Protein AF-A0A7J5XUT8-F1 (afdb_monomer)

Structure (mmCIF, N/CA/C/O backbone):
data_AF-A0A7J5XUT8-F1
#
_entry.id   AF-A0A7J5XUT8-F1
#
loop_
_atom_site.group_PDB
_atom_site.id
_atom_site.type_symbol
_atom_site.label_atom_id
_atom_site.label_alt_id
_atom_site.label_comp_id
_atom_site.label_asym_id
_atom_site.label_entity_id
_atom_site.label_seq_id
_atom_site.pdbx_PDB_ins_code
_atom_site.Cartn_x
_atom_site.Cartn_y
_atom_site.Cartn_z
_atom_site.occupancy
_atom_site.B_iso_or_equiv
_atom_site.auth_seq_id
_atom_site.auth_comp_id
_atom_site.auth_asym_id
_atom_site.auth_atom_id
_atom_site.pdbx_PDB_model_num
ATOM 1 N N . MET A 1 1 ? 53.264 94.927 -49.821 1.00 44.75 1 MET A N 1
ATOM 2 C CA . MET A 1 1 ? 52.482 94.458 -48.659 1.00 44.75 1 MET A CA 1
ATOM 3 C C . MET A 1 1 ? 51.054 94.201 -49.126 1.00 44.75 1 MET A C 1
ATOM 5 O O . MET A 1 1 ? 50.293 95.143 -49.252 1.00 44.75 1 MET A O 1
ATOM 9 N N . SER A 1 2 ? 50.723 92.964 -49.502 1.00 42.75 2 SER A N 1
ATOM 10 C CA . SER A 1 2 ? 49.332 92.506 -49.615 1.00 42.75 2 SER A CA 1
ATOM 11 C C . SER A 1 2 ? 49.326 90.981 -49.640 1.00 42.75 2 SER A C 1
ATOM 13 O O . SER A 1 2 ? 49.896 90.355 -50.531 1.00 42.75 2 SER A O 1
ATOM 15 N N . MET A 1 3 ? 48.769 90.402 -48.581 1.00 43.47 3 MET A N 1
ATOM 16 C CA . MET A 1 3 ? 48.660 88.969 -48.337 1.00 43.47 3 MET A CA 1
ATOM 17 C C . MET A 1 3 ? 47.485 88.406 -49.139 1.00 43.47 3 MET A C 1
ATOM 19 O O . MET A 1 3 ? 46.367 88.891 -48.993 1.00 43.47 3 MET A O 1
ATOM 23 N N . HIS A 1 4 ? 47.702 87.363 -49.938 1.00 44.41 4 HIS A N 1
ATOM 24 C CA . HIS A 1 4 ? 46.616 86.544 -50.485 1.00 44.41 4 HIS A CA 1
ATOM 25 C C . HIS A 1 4 ? 46.653 85.159 -49.831 1.00 44.41 4 HIS A C 1
ATOM 27 O O . HIS A 1 4 ? 47.601 84.392 -49.988 1.00 44.41 4 HIS A O 1
ATOM 33 N N . LYS A 1 5 ? 45.621 84.884 -49.024 1.00 50.03 5 LYS A N 1
ATOM 34 C CA . LYS A 1 5 ? 45.396 83.627 -48.300 1.00 50.03 5 LYS A CA 1
ATOM 35 C C . LYS A 1 5 ? 45.175 82.468 -49.282 1.00 50.03 5 LYS A C 1
ATOM 37 O O . LYS A 1 5 ? 44.317 82.545 -50.154 1.00 50.03 5 LYS A O 1
ATOM 42 N N . GLN A 1 6 ? 45.897 81.368 -49.075 1.00 44.34 6 GLN A N 1
ATOM 43 C CA . GLN A 1 6 ? 45.650 80.068 -49.707 1.00 44.34 6 GLN A CA 1
ATOM 44 C C . GLN A 1 6 ? 44.389 79.410 -49.110 1.00 44.34 6 GLN A C 1
ATOM 46 O O . GLN A 1 6 ? 44.319 79.155 -47.907 1.00 44.34 6 GLN A O 1
ATOM 51 N N . GLN A 1 7 ? 43.401 79.116 -49.957 1.00 45.12 7 GLN A N 1
ATOM 52 C CA . GLN A 1 7 ? 42.167 78.391 -49.629 1.00 45.12 7 GLN A CA 1
ATOM 53 C C . GLN A 1 7 ? 42.458 76.876 -49.527 1.00 45.12 7 GLN A C 1
ATOM 55 O O . GLN A 1 7 ? 42.683 76.215 -50.541 1.00 45.12 7 GLN A O 1
ATOM 60 N N . LYS A 1 8 ? 42.437 76.286 -48.322 1.00 50.53 8 LYS A N 1
ATOM 61 C CA . LYS A 1 8 ? 42.512 74.818 -48.150 1.00 50.53 8 LYS A CA 1
ATOM 62 C C . LYS A 1 8 ? 41.161 74.175 -48.494 1.00 50.53 8 LYS A C 1
ATOM 64 O O . LYS A 1 8 ? 40.163 74.461 -47.839 1.00 50.53 8 LYS A O 1
ATOM 69 N N . ARG A 1 9 ? 41.125 73.271 -49.483 1.00 40.06 9 ARG A N 1
ATOM 70 C CA . ARG A 1 9 ? 39.965 72.388 -49.731 1.00 40.06 9 ARG A CA 1
ATOM 71 C C . ARG A 1 9 ? 39.847 71.329 -48.616 1.00 40.06 9 ARG A C 1
ATOM 73 O O . ARG A 1 9 ? 40.882 70.806 -48.196 1.00 40.06 9 ARG A O 1
ATOM 80 N N . PRO A 1 10 ? 38.636 70.951 -48.169 1.00 41.84 10 PRO A N 1
ATOM 81 C CA . PRO A 1 10 ? 38.456 69.840 -47.237 1.00 41.84 10 PRO A CA 1
ATOM 82 C C . PRO A 1 10 ? 38.684 68.491 -47.943 1.00 41.84 10 PRO A C 1
ATOM 84 O O . PRO A 1 10 ? 38.160 68.250 -49.030 1.00 41.84 10 PRO A O 1
ATOM 87 N N . LYS A 1 11 ? 39.470 67.597 -47.326 1.00 50.12 11 LYS A N 1
ATOM 88 C CA . LYS A 1 11 ? 39.589 66.195 -47.759 1.00 50.12 11 LYS A CA 1
ATOM 89 C C . LYS A 1 11 ? 38.284 65.470 -47.422 1.00 50.12 11 LYS A C 1
ATOM 91 O O . LYS A 1 11 ? 37.940 65.339 -46.252 1.00 50.12 11 LYS A O 1
ATOM 96 N N . VAL A 1 12 ? 37.576 64.991 -48.442 1.00 54.28 12 VAL A N 1
ATOM 97 C CA . VAL A 1 12 ? 36.434 64.082 -48.279 1.00 54.28 12 VAL A CA 1
ATOM 98 C C . VAL A 1 12 ? 36.959 62.764 -47.705 1.00 54.28 12 VAL A C 1
ATOM 100 O O . VAL A 1 12 ? 37.815 62.121 -48.312 1.00 54.28 12 VAL A O 1
ATOM 103 N N . ALA A 1 13 ? 36.479 62.373 -46.524 1.00 50.88 13 ALA A N 1
ATOM 104 C CA . ALA A 1 13 ? 36.783 61.078 -45.929 1.00 50.88 13 ALA A CA 1
ATOM 105 C C . ALA A 1 13 ? 36.160 59.970 -46.794 1.00 50.88 13 ALA A C 1
ATOM 107 O O . ALA A 1 13 ? 34.942 59.779 -46.792 1.00 50.88 13 ALA A O 1
ATOM 108 N N . GLN A 1 14 ? 36.985 59.253 -47.560 1.00 45.53 14 GLN A N 1
ATOM 109 C CA . GLN A 1 14 ? 36.546 58.046 -48.255 1.00 45.53 14 GLN A CA 1
ATOM 110 C C . GLN A 1 14 ? 36.157 56.994 -47.211 1.00 45.53 14 GLN A C 1
ATOM 112 O O . GLN A 1 14 ? 37.001 56.455 -46.497 1.00 45.53 14 GLN A O 1
ATOM 117 N N . ARG A 1 15 ? 34.854 56.715 -47.106 1.00 52.47 15 ARG A N 1
ATOM 118 C CA . ARG A 1 15 ? 34.313 55.625 -46.289 1.00 52.47 15 ARG A CA 1
ATOM 119 C C . ARG A 1 15 ? 34.684 54.311 -46.983 1.00 52.47 15 ARG A C 1
ATOM 121 O O . ARG A 1 15 ? 34.032 53.908 -47.943 1.00 52.47 15 ARG A O 1
ATOM 128 N N . ASN A 1 16 ? 35.777 53.691 -46.542 1.00 43.78 16 ASN A N 1
ATOM 129 C CA . ASN A 1 16 ? 36.296 52.446 -47.102 1.00 43.78 16 ASN A CA 1
ATOM 130 C C . ASN A 1 16 ? 35.294 51.303 -46.844 1.00 43.78 16 ASN A C 1
ATOM 132 O O . ASN A 1 16 ? 35.267 50.707 -45.769 1.00 43.78 16 ASN A O 1
ATOM 136 N N . THR A 1 17 ? 34.409 51.052 -47.807 1.00 57.09 17 THR A N 1
ATOM 137 C CA . THR A 1 17 ? 33.362 50.022 -47.748 1.00 57.09 17 THR A CA 1
ATOM 138 C C . THR A 1 17 ? 33.708 48.919 -48.738 1.00 57.09 17 THR A C 1
ATOM 140 O O . THR A 1 17 ? 33.113 48.783 -49.800 1.00 57.09 17 THR A O 1
ATOM 143 N N . SER A 1 18 ? 34.734 48.138 -48.395 1.00 55.91 18 SER A N 1
ATOM 144 C CA . SER A 1 18 ? 35.072 46.924 -49.138 1.00 55.91 18 SER A CA 1
ATOM 145 C C . SER A 1 18 ? 33.930 45.900 -48.997 1.00 55.91 18 SER A C 1
ATOM 147 O O . SER A 1 18 ? 33.504 45.645 -47.865 1.00 55.91 18 SER A O 1
ATOM 149 N N . PRO A 1 19 ? 33.431 45.287 -50.090 1.00 58.22 19 PRO A N 1
ATOM 150 C CA . PRO A 1 19 ? 32.342 44.300 -50.047 1.00 58.22 19 PRO A CA 1
ATOM 151 C C . PRO A 1 19 ? 32.681 43.080 -49.178 1.00 58.22 19 PRO A C 1
ATOM 153 O O . PRO A 1 19 ? 31.794 42.466 -48.584 1.00 58.22 19 PRO A O 1
ATOM 156 N N . TYR A 1 20 ? 33.973 42.793 -49.004 1.00 50.81 20 TYR A N 1
ATOM 157 C CA . TYR A 1 20 ? 34.462 41.762 -48.095 1.00 50.81 20 TYR A CA 1
ATOM 158 C C . TYR A 1 20 ? 34.092 42.034 -46.633 1.00 50.81 20 TYR A C 1
ATOM 160 O O . TYR A 1 20 ? 33.807 41.090 -45.907 1.00 50.81 20 TYR A O 1
ATOM 168 N N . ASN A 1 21 ? 33.995 43.296 -46.202 1.00 56.16 21 ASN A N 1
ATOM 169 C CA . ASN A 1 21 ? 33.633 43.625 -44.819 1.00 56.16 21 ASN A CA 1
ATOM 170 C C . ASN A 1 21 ? 32.172 43.273 -44.504 1.00 56.16 21 ASN A C 1
ATOM 172 O O . ASN A 1 21 ? 31.864 42.891 -43.377 1.00 56.16 21 ASN A O 1
ATOM 176 N N . TYR A 1 22 ? 31.271 43.373 -45.488 1.00 60.50 22 TYR A N 1
ATOM 177 C CA . TYR A 1 22 ? 29.870 42.979 -45.321 1.00 60.50 22 TYR A CA 1
ATOM 178 C C . TYR A 1 22 ? 29.708 41.462 -45.306 1.00 60.50 22 TYR A C 1
ATOM 180 O O . TYR A 1 22 ? 29.005 40.943 -44.446 1.00 60.50 22 TYR A O 1
ATOM 188 N N . LEU A 1 23 ? 30.400 40.752 -46.200 1.00 60.69 23 LEU A N 1
ATOM 189 C CA . LEU A 1 23 ? 30.384 39.289 -46.225 1.00 60.69 23 LEU A CA 1
ATOM 190 C C . LEU A 1 23 ? 31.013 38.691 -44.962 1.00 60.69 23 LEU A C 1
ATOM 192 O O . LEU A 1 23 ? 30.431 37.784 -44.378 1.00 60.69 23 LEU A O 1
ATOM 196 N N . PHE A 1 24 ? 32.129 39.245 -44.477 1.00 62.66 24 PHE A N 1
ATOM 197 C CA . PHE A 1 24 ? 32.711 38.848 -43.191 1.00 62.66 24 PHE A CA 1
ATOM 198 C C . PHE A 1 24 ? 31.752 39.102 -42.027 1.00 62.66 24 PHE A C 1
ATOM 200 O O . PHE A 1 24 ? 31.632 38.259 -41.142 1.00 62.66 24 PHE A O 1
ATOM 207 N N . LYS A 1 25 ? 31.040 40.236 -42.026 1.00 65.31 25 LYS A N 1
ATOM 208 C CA . LYS A 1 25 ? 30.082 40.560 -40.963 1.00 65.31 25 LYS A CA 1
ATOM 209 C C . LYS A 1 25 ? 28.856 39.645 -40.990 1.00 65.31 25 LYS A C 1
ATOM 211 O O . LYS A 1 25 ? 28.467 39.172 -39.933 1.00 65.31 25 LYS A O 1
ATOM 216 N N . LEU A 1 26 ? 28.309 39.347 -42.172 1.00 65.00 26 LEU A N 1
ATOM 217 C CA . LEU A 1 26 ? 27.183 38.421 -42.354 1.00 65.00 26 LEU A CA 1
ATOM 218 C C . LEU A 1 26 ? 27.558 36.971 -42.027 1.00 65.00 26 LEU A C 1
ATOM 220 O O . LEU A 1 26 ? 26.782 36.265 -41.384 1.00 65.00 26 LEU A O 1
ATOM 224 N N . ALA A 1 27 ? 28.748 36.525 -42.439 1.00 61.22 27 ALA A N 1
ATOM 225 C CA . ALA A 1 27 ? 29.265 35.209 -42.080 1.00 61.22 27 ALA A CA 1
ATOM 226 C C . ALA A 1 27 ? 29.488 35.110 -40.565 1.00 61.22 27 ALA A C 1
ATOM 228 O O . ALA A 1 27 ? 29.052 34.141 -39.954 1.00 61.22 27 ALA A O 1
ATOM 229 N N . SER A 1 28 ? 30.072 36.143 -39.946 1.00 61.66 28 SER A N 1
ATOM 230 C CA . SER A 1 28 ? 30.285 36.203 -38.497 1.00 61.66 28 SER A CA 1
ATOM 231 C C . SER A 1 28 ? 28.967 36.168 -37.718 1.00 61.66 28 SER A C 1
ATOM 233 O O . SER A 1 28 ? 28.837 35.346 -36.813 1.00 61.66 28 SER A O 1
ATOM 235 N N . THR A 1 29 ? 27.959 36.965 -38.094 1.00 61.34 29 THR A N 1
ATOM 236 C CA . THR A 1 29 ? 26.636 36.920 -37.446 1.00 61.34 29 THR A CA 1
ATOM 237 C C . THR A 1 29 ? 25.969 35.562 -37.628 1.00 61.34 29 THR A C 1
ATOM 239 O O . THR A 1 29 ? 25.543 34.976 -36.643 1.00 61.34 29 THR A O 1
ATOM 242 N N . SER A 1 30 ? 26.006 34.988 -38.838 1.00 61.06 30 SER A N 1
ATOM 243 C CA . SER A 1 30 ? 25.417 33.665 -39.101 1.00 61.06 30 SER A CA 1
ATOM 244 C C . SER A 1 30 ? 26.090 32.557 -38.280 1.00 61.06 30 SER A C 1
ATOM 246 O O . SER A 1 30 ? 25.413 31.669 -37.770 1.00 61.06 30 SER A O 1
ATOM 248 N N . THR A 1 31 ? 27.416 32.610 -38.103 1.00 60.91 31 THR A N 1
ATOM 249 C CA . THR A 1 31 ? 28.144 31.661 -37.244 1.00 60.91 31 THR A CA 1
ATOM 250 C C . THR A 1 31 ? 27.851 31.855 -35.758 1.00 60.91 31 THR A C 1
ATOM 252 O O . THR A 1 31 ? 27.782 30.869 -35.029 1.00 60.91 31 THR A O 1
ATOM 255 N N . ILE A 1 32 ? 27.649 33.098 -35.307 1.00 63.69 32 ILE A N 1
ATOM 256 C CA . ILE A 1 32 ? 27.292 33.410 -33.917 1.00 63.69 32 ILE A CA 1
ATOM 257 C C . ILE A 1 32 ? 25.873 32.927 -33.624 1.00 63.69 32 ILE A C 1
ATOM 259 O O . ILE A 1 32 ? 25.667 32.299 -32.593 1.00 63.69 32 ILE A O 1
ATOM 263 N N . ASP A 1 33 ? 24.926 33.134 -34.538 1.00 61.38 33 ASP A N 1
ATOM 264 C CA . ASP A 1 33 ? 23.552 32.655 -34.395 1.00 61.38 33 ASP A CA 1
ATOM 265 C C . ASP A 1 33 ? 23.509 31.119 -34.369 1.00 61.38 33 ASP A C 1
ATOM 267 O O . ASP A 1 33 ? 22.921 30.530 -33.463 1.00 61.38 33 ASP A O 1
ATOM 271 N N . LEU A 1 34 ? 24.217 30.440 -35.281 1.00 60.28 34 LEU A N 1
ATOM 272 C CA . LEU A 1 34 ? 24.293 28.973 -35.281 1.00 60.28 34 LEU A CA 1
ATOM 273 C C . LEU A 1 34 ? 24.927 28.426 -33.987 1.00 60.28 34 LEU A C 1
ATOM 275 O O . LEU A 1 34 ? 24.471 27.419 -33.442 1.00 60.28 34 LEU A O 1
ATOM 279 N N . HIS A 1 35 ? 25.957 29.107 -33.469 1.00 63.19 35 HIS A N 1
ATOM 280 C CA . HIS A 1 35 ? 26.591 28.767 -32.196 1.00 63.19 35 HIS A CA 1
ATOM 281 C C . HIS A 1 35 ? 25.648 29.020 -31.010 1.00 63.19 35 HIS A C 1
ATOM 283 O O . HIS A 1 35 ? 25.508 28.152 -30.155 1.00 63.19 35 HIS A O 1
ATOM 289 N N . GLN A 1 36 ? 24.927 30.142 -30.997 1.00 64.06 36 GLN A N 1
ATOM 290 C CA . GLN A 1 36 ? 23.962 30.510 -29.959 1.00 64.06 36 GLN A CA 1
ATOM 291 C C . GLN A 1 36 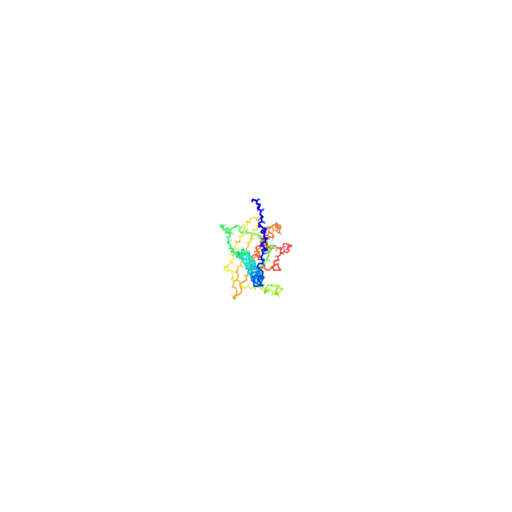? 22.784 29.528 -29.902 1.00 64.06 36 GLN A C 1
ATOM 293 O O . GLN A 1 36 ? 22.398 29.091 -28.819 1.00 64.06 36 GLN A O 1
ATOM 298 N N . HIS A 1 37 ? 22.249 29.122 -31.057 1.00 64.62 37 HIS A N 1
ATOM 299 C CA . HIS A 1 37 ? 21.201 28.104 -31.153 1.00 64.62 37 HIS A CA 1
ATOM 300 C C . HIS A 1 37 ? 21.697 26.719 -30.693 1.00 64.62 37 HIS A C 1
ATOM 302 O O . HIS A 1 37 ? 20.974 26.011 -29.991 1.00 64.62 37 HIS A O 1
ATOM 308 N N . SER A 1 38 ? 22.940 26.350 -31.024 1.00 72.25 38 SER A N 1
ATOM 309 C CA . SER A 1 38 ? 23.567 25.093 -30.583 1.00 72.25 38 SER A CA 1
ATOM 310 C C . SER A 1 38 ? 23.820 25.062 -29.067 1.00 72.25 38 SER A C 1
ATOM 312 O O . SER A 1 38 ? 23.499 24.078 -28.394 1.00 72.25 38 SER A O 1
ATOM 314 N N . VAL A 1 39 ? 24.313 26.166 -28.496 1.00 75.94 39 VAL A N 1
ATOM 315 C CA . VAL A 1 39 ? 24.534 26.320 -27.050 1.00 75.94 39 VAL A CA 1
ATOM 316 C C . VAL A 1 39 ? 23.204 26.331 -26.294 1.00 75.94 39 VAL A C 1
ATOM 318 O O . VAL A 1 39 ? 23.079 25.642 -25.286 1.00 75.94 39 VAL A O 1
ATOM 321 N N . ALA A 1 40 ? 22.181 27.030 -26.798 1.00 76.12 40 ALA A N 1
ATOM 322 C CA . ALA A 1 40 ? 20.849 27.048 -26.195 1.00 76.12 40 ALA A CA 1
ATOM 323 C C . ALA A 1 40 ? 20.197 25.655 -26.178 1.00 76.12 40 ALA A C 1
ATOM 325 O O . ALA A 1 40 ? 19.650 25.252 -25.154 1.00 76.12 40 ALA A O 1
ATOM 326 N N . MET A 1 41 ? 20.300 24.890 -27.271 1.00 75.88 41 MET A N 1
ATOM 327 C CA . MET A 1 41 ? 19.790 23.515 -27.333 1.00 75.88 41 MET A CA 1
ATOM 328 C C . MET A 1 41 ? 20.558 22.579 -26.391 1.00 75.88 41 MET A C 1
ATOM 330 O O . MET A 1 41 ? 19.948 21.760 -25.709 1.00 75.88 41 MET A O 1
ATOM 334 N N . THR A 1 42 ? 21.880 22.745 -26.292 1.00 75.44 42 THR A N 1
ATOM 335 C CA . THR A 1 42 ? 22.718 21.988 -25.350 1.00 75.44 42 THR A CA 1
ATOM 336 C C . THR A 1 42 ? 22.325 22.293 -23.904 1.00 75.44 42 THR A C 1
ATOM 338 O O . THR A 1 42 ? 22.103 21.371 -23.124 1.00 75.44 42 THR A O 1
ATOM 341 N N . LEU A 1 43 ? 22.139 23.569 -23.552 1.00 77.88 43 LEU A N 1
ATOM 342 C CA . LEU A 1 43 ? 21.672 23.979 -22.226 1.00 77.88 43 LEU A CA 1
ATOM 343 C C . LEU A 1 43 ? 20.289 23.394 -21.914 1.00 77.88 43 LEU A C 1
ATOM 345 O O . LEU A 1 43 ? 20.094 22.819 -20.847 1.00 77.88 43 LEU A O 1
ATOM 349 N N . LEU A 1 44 ? 19.354 23.454 -22.861 1.00 77.88 44 LEU A N 1
ATOM 350 C CA . LEU A 1 44 ? 17.995 22.939 -22.682 1.00 77.88 44 LEU A CA 1
ATOM 351 C C . LEU A 1 44 ? 17.984 21.415 -22.470 1.00 77.88 44 LEU A C 1
ATOM 353 O O . LEU A 1 44 ? 17.307 20.930 -21.566 1.00 77.88 44 LEU A O 1
ATOM 357 N N . LEU A 1 45 ? 18.801 20.669 -23.222 1.00 77.06 45 LEU A N 1
ATOM 358 C CA . LEU A 1 45 ? 18.975 19.224 -23.041 1.00 77.06 45 LEU A CA 1
ATOM 359 C C . LEU A 1 45 ? 19.644 18.881 -21.703 1.00 77.06 45 LEU A C 1
ATOM 361 O O . LEU A 1 45 ? 19.233 17.923 -21.051 1.00 77.06 45 LEU A O 1
ATOM 365 N N . THR A 1 46 ? 20.632 19.664 -21.256 1.00 76.38 46 THR A N 1
ATOM 366 C CA . THR A 1 46 ? 21.274 19.448 -19.946 1.00 76.38 46 THR A CA 1
ATOM 367 C C . THR A 1 46 ? 20.336 19.742 -18.780 1.00 76.38 46 THR A C 1
ATOM 369 O O . THR A 1 46 ? 20.309 18.975 -17.821 1.00 76.38 46 THR A O 1
ATOM 372 N N . VAL A 1 47 ? 19.516 20.795 -18.872 1.00 80.81 47 VAL A N 1
ATOM 373 C CA . VAL A 1 47 ? 18.501 21.116 -17.860 1.00 80.81 47 VAL A CA 1
ATOM 374 C C . VAL A 1 47 ? 17.434 20.024 -17.826 1.00 80.81 47 VAL A C 1
ATOM 376 O O . VAL A 1 47 ? 17.095 19.545 -16.748 1.00 80.81 47 VAL A O 1
ATOM 379 N N . LEU A 1 48 ? 16.958 19.562 -18.987 1.00 76.25 48 LEU A N 1
ATOM 380 C CA . LEU A 1 48 ? 15.983 18.473 -19.066 1.00 76.25 48 LEU A CA 1
ATOM 381 C C . LEU A 1 48 ? 16.550 17.162 -18.496 1.00 76.25 48 LEU A C 1
ATOM 383 O O . LEU A 1 48 ? 15.878 16.490 -17.719 1.00 76.25 48 LEU A O 1
ATOM 387 N N . GLY A 1 49 ? 17.804 16.832 -18.820 1.00 74.62 49 GLY A N 1
ATOM 388 C CA . GLY A 1 49 ? 18.505 15.669 -18.273 1.00 74.62 49 GLY A CA 1
ATOM 389 C C . GLY A 1 49 ? 18.697 15.749 -16.756 1.00 74.62 49 GLY A C 1
ATOM 390 O O . GLY A 1 49 ? 18.418 14.783 -16.053 1.00 74.62 49 GLY A O 1
ATOM 391 N N . ALA A 1 50 ? 19.094 16.908 -16.226 1.00 71.50 50 ALA A N 1
ATOM 392 C CA . ALA A 1 50 ? 19.247 17.122 -14.786 1.00 71.50 50 ALA A CA 1
ATOM 393 C C . ALA A 1 50 ? 17.907 17.046 -14.031 1.00 71.50 50 ALA A C 1
ATOM 395 O O . ALA A 1 50 ? 17.839 16.467 -12.943 1.00 71.50 50 ALA A O 1
ATOM 396 N N . VAL A 1 51 ? 16.827 17.566 -14.623 1.00 70.94 51 VAL A N 1
ATOM 397 C CA . VAL A 1 51 ? 15.470 17.455 -14.069 1.00 70.94 51 VAL A CA 1
ATOM 398 C C . VAL A 1 51 ? 15.016 15.994 -14.056 1.00 70.94 51 VAL A C 1
ATOM 400 O O . VAL A 1 51 ? 14.528 15.530 -13.032 1.00 70.94 51 VAL A O 1
ATOM 403 N N . LEU A 1 52 ? 15.243 15.234 -15.130 1.00 65.38 52 LEU A N 1
ATOM 404 C CA . LEU A 1 52 ? 14.869 13.815 -15.200 1.00 65.38 52 LEU A CA 1
ATOM 405 C C . LEU A 1 52 ? 15.684 12.934 -14.235 1.00 65.38 52 LEU A C 1
ATOM 407 O O . LEU A 1 52 ? 15.123 12.043 -13.596 1.00 65.38 52 LEU A O 1
ATOM 411 N N . CYS A 1 53 ? 16.979 13.213 -14.054 1.00 56.72 53 CYS A N 1
ATOM 412 C CA . CYS A 1 53 ? 17.823 12.503 -13.087 1.00 56.72 53 CYS A CA 1
ATOM 413 C C . CYS A 1 53 ? 17.416 12.774 -11.630 1.00 56.72 53 CYS A C 1
ATOM 415 O O . CYS A 1 53 ? 17.585 11.905 -10.778 1.00 56.72 53 CYS A O 1
ATOM 417 N N . SER A 1 54 ? 16.824 13.938 -11.348 1.00 57.03 54 SER A N 1
ATOM 418 C CA . SER A 1 54 ? 16.322 14.287 -10.011 1.00 57.03 54 SER A CA 1
ATOM 419 C C . SER A 1 54 ? 15.098 13.464 -9.574 1.00 57.03 54 SER A C 1
ATOM 421 O O . SER A 1 54 ? 14.794 13.425 -8.386 1.00 57.03 54 SER A O 1
ATOM 423 N N . PHE A 1 55 ? 14.397 12.792 -10.499 1.00 56.50 55 PHE A N 1
ATOM 424 C CA . PHE A 1 55 ? 13.171 12.035 -10.196 1.00 56.50 55 PHE A CA 1
ATOM 425 C C . PHE A 1 55 ? 13.378 10.533 -9.971 1.00 56.50 55 PHE A C 1
ATOM 427 O O . PHE A 1 55 ? 12.440 9.840 -9.583 1.00 56.50 55 PHE A O 1
ATOM 434 N N . SER A 1 56 ? 14.589 10.010 -10.163 1.00 50.06 56 SER A N 1
ATOM 435 C CA . SER A 1 56 ? 14.851 8.574 -10.007 1.00 50.06 56 SER A CA 1
ATOM 436 C C . SER A 1 56 ? 15.232 8.213 -8.566 1.00 50.06 56 SER A C 1
ATOM 438 O O . SER A 1 56 ? 16.295 7.649 -8.320 1.00 50.06 56 SER A O 1
ATOM 440 N N . VAL A 1 57 ? 14.363 8.524 -7.598 1.00 55.25 57 VAL A N 1
ATOM 441 C CA . VAL A 1 57 ? 14.407 7.873 -6.280 1.00 55.25 57 VAL A CA 1
ATOM 442 C C . VAL A 1 57 ? 13.606 6.579 -6.396 1.0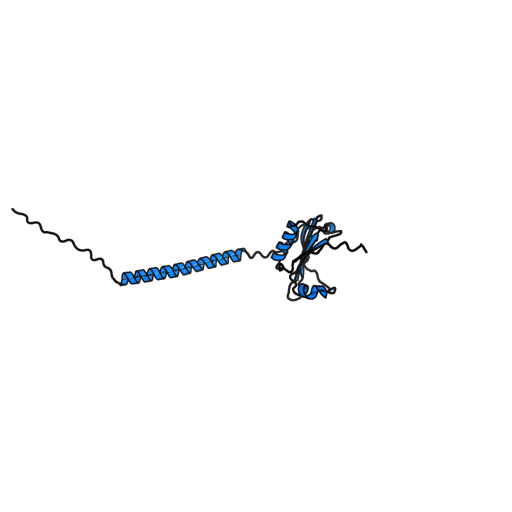0 55.25 57 VAL A C 1
ATOM 444 O O . VAL A 1 57 ? 12.378 6.571 -6.416 1.00 55.25 57 VAL A O 1
ATOM 447 N N . SER A 1 58 ? 14.309 5.455 -6.530 1.00 55.50 58 SER A N 1
ATOM 448 C CA . SER A 1 58 ? 13.690 4.156 -6.276 1.00 55.50 58 SER A CA 1
ATOM 449 C C . SER A 1 58 ? 13.388 4.103 -4.783 1.00 55.50 58 SER A C 1
ATOM 451 O O . SER A 1 58 ? 14.313 4.168 -3.972 1.00 55.50 58 SER A O 1
ATOM 453 N N . ALA A 1 59 ? 12.112 4.025 -4.404 1.00 60.66 59 ALA A N 1
ATOM 454 C CA . ALA A 1 59 ? 11.718 3.910 -3.006 1.00 60.66 59 ALA A CA 1
ATOM 455 C C . ALA A 1 59 ? 12.196 2.554 -2.460 1.00 60.66 59 ALA A C 1
ATOM 457 O O . ALA A 1 59 ? 11.545 1.527 -2.641 1.00 60.66 59 ALA A O 1
ATOM 458 N N . GLN A 1 60 ? 13.369 2.530 -1.825 1.00 63.56 60 GLN A N 1
ATOM 459 C CA . GLN A 1 60 ? 13.810 1.368 -1.066 1.00 63.56 60 GLN A CA 1
ATOM 460 C C . GLN A 1 60 ? 12.862 1.204 0.127 1.00 63.56 60 GLN A C 1
ATOM 462 O O . GLN A 1 60 ? 12.755 2.097 0.967 1.00 63.56 60 GLN A O 1
ATOM 467 N N . VAL A 1 61 ? 12.140 0.083 0.185 1.00 77.62 61 VAL A N 1
ATOM 468 C CA . VAL A 1 61 ? 11.203 -0.201 1.278 1.00 77.62 61 VAL A CA 1
ATOM 469 C C . VAL A 1 61 ? 12.009 -0.534 2.530 1.00 77.62 61 VAL A C 1
ATOM 471 O O . VAL A 1 61 ? 12.562 -1.626 2.643 1.00 77.62 61 VAL A O 1
ATOM 474 N N . VAL A 1 62 ? 12.088 0.416 3.459 1.00 81.75 62 VAL A N 1
ATOM 475 C CA . VAL A 1 62 ? 12.704 0.211 4.773 1.00 81.75 62 VAL A CA 1
ATOM 476 C C . VAL A 1 62 ? 11.632 -0.339 5.716 1.00 81.75 62 VAL A C 1
ATOM 478 O O . VAL A 1 62 ? 10.616 0.331 5.905 1.00 81.75 62 VAL A O 1
ATOM 481 N N . PRO A 1 63 ? 11.806 -1.546 6.285 1.00 85.44 63 PRO A N 1
ATOM 482 C CA . PRO A 1 63 ? 10.871 -2.067 7.271 1.00 85.44 63 PRO A CA 1
ATOM 483 C C . PRO A 1 63 ? 10.812 -1.166 8.508 1.00 85.44 63 PRO A C 1
ATOM 485 O O . PRO A 1 63 ? 11.827 -0.603 8.922 1.00 85.44 63 PRO A O 1
ATOM 488 N N . GLN A 1 64 ? 9.639 -1.067 9.125 1.00 86.81 64 GLN A N 1
ATOM 489 C CA . GLN A 1 64 ? 9.465 -0.349 10.380 1.00 86.81 64 GLN A CA 1
ATOM 490 C C . GLN A 1 64 ? 10.394 -0.915 11.465 1.00 86.81 64 GLN A C 1
ATOM 492 O O . GLN A 1 64 ? 10.415 -2.123 11.719 1.00 86.81 64 GLN A O 1
ATOM 497 N N . ALA A 1 65 ? 11.144 -0.024 12.117 1.00 84.75 65 ALA A N 1
ATOM 498 C CA . ALA A 1 65 ? 11.989 -0.362 13.257 1.00 84.75 65 ALA A CA 1
ATOM 499 C C . ALA A 1 65 ? 11.150 -0.827 14.463 1.00 84.75 65 ALA A C 1
ATOM 501 O O . ALA A 1 65 ? 9.995 -0.431 14.616 1.00 84.75 65 ALA A O 1
ATOM 502 N N . ASP A 1 66 ? 11.740 -1.667 15.317 1.00 86.19 66 ASP A N 1
ATOM 503 C CA . ASP A 1 66 ? 11.134 -2.136 16.575 1.00 86.19 66 ASP A CA 1
ATOM 504 C C . ASP A 1 66 ? 9.760 -2.814 16.411 1.00 86.19 66 ASP A C 1
ATOM 506 O O . ASP A 1 66 ? 8.870 -2.716 17.260 1.00 86.19 66 ASP A O 1
ATOM 510 N N . PHE A 1 67 ? 9.575 -3.526 15.296 1.00 86.00 67 PHE A N 1
ATOM 511 C CA . PHE A 1 67 ? 8.359 -4.283 15.026 1.00 86.00 67 PHE A CA 1
ATOM 512 C C . PHE A 1 67 ? 8.061 -5.306 16.139 1.00 86.00 67 PHE A C 1
ATOM 514 O O . PHE A 1 67 ? 8.860 -6.194 16.439 1.00 86.00 67 PHE A O 1
ATOM 521 N N . ASN A 1 68 ? 6.861 -5.211 16.711 1.00 88.00 68 ASN A N 1
ATOM 522 C CA . ASN A 1 68 ? 6.350 -6.087 17.751 1.00 88.00 68 ASN A CA 1
ATOM 523 C C . ASN A 1 68 ? 5.269 -7.006 17.178 1.00 88.00 68 ASN A C 1
ATOM 525 O O . ASN A 1 68 ? 4.118 -6.613 16.978 1.00 88.00 68 ASN A O 1
ATOM 529 N N . ILE A 1 69 ? 5.626 -8.276 17.005 1.00 87.44 69 ILE A N 1
ATOM 530 C CA . ILE A 1 69 ? 4.708 -9.298 16.502 1.00 87.44 69 ILE A CA 1
ATOM 531 C C . ILE A 1 69 ? 3.478 -9.503 17.399 1.00 87.44 69 ILE A C 1
ATOM 533 O O . ILE A 1 69 ? 2.397 -9.786 16.889 1.00 87.44 69 ILE A O 1
ATOM 537 N N . GLN A 1 70 ? 3.598 -9.315 18.718 1.00 88.94 70 GLN A N 1
ATOM 538 C CA . GLN A 1 70 ? 2.464 -9.462 19.639 1.00 88.94 70 GLN A CA 1
ATOM 539 C C . GLN A 1 70 ? 1.404 -8.382 19.394 1.00 88.94 70 GLN A C 1
ATOM 541 O O . GLN A 1 70 ? 0.211 -8.650 19.512 1.00 88.94 70 GLN A O 1
ATOM 546 N N . GLY A 1 71 ? 1.818 -7.185 18.964 1.00 87.00 71 GLY A N 1
ATOM 547 C CA . GLY A 1 71 ? 0.902 -6.101 18.601 1.00 87.00 71 GLY A CA 1
ATOM 548 C C . GLY A 1 71 ? 0.042 -6.413 17.371 1.00 87.00 71 GLY A C 1
ATOM 549 O O . GLY A 1 71 ? -0.999 -5.790 17.171 1.00 87.00 71 GLY A O 1
ATOM 550 N N . MET A 1 72 ? 0.429 -7.409 16.569 1.00 91.94 72 MET A N 1
ATOM 551 C CA . MET A 1 72 ? -0.360 -7.880 15.429 1.00 91.94 72 MET A CA 1
ATOM 552 C C . MET A 1 72 ? -1.449 -8.881 15.819 1.00 91.94 72 MET A C 1
ATOM 554 O O . MET A 1 72 ? -2.269 -9.230 14.970 1.00 91.94 72 MET A O 1
ATOM 558 N N . ALA A 1 73 ? -1.494 -9.341 17.071 1.00 91.00 73 ALA A N 1
ATOM 559 C CA . ALA A 1 73 ? -2.508 -10.286 17.510 1.00 91.00 73 ALA A CA 1
ATOM 560 C C . ALA A 1 73 ? -3.935 -9.720 17.356 1.00 91.00 73 ALA A C 1
ATOM 562 O O . ALA A 1 73 ? -4.193 -8.517 17.494 1.00 91.00 73 ALA A O 1
ATOM 563 N N . GLY A 1 74 ? -4.880 -10.621 17.086 1.00 90.44 74 GLY A N 1
ATOM 564 C CA . GLY A 1 74 ? -6.303 -10.312 16.960 1.00 90.44 74 GLY A CA 1
ATOM 565 C C . GLY A 1 74 ? -6.779 -10.087 15.523 1.00 90.44 74 GLY A C 1
ATOM 566 O O . GLY A 1 74 ? -6.110 -10.429 14.549 1.00 90.44 74 GLY A O 1
ATOM 567 N N . LYS A 1 75 ? -7.997 -9.550 15.406 1.00 91.25 75 LYS A N 1
ATOM 568 C CA . LYS A 1 75 ? -8.691 -9.344 14.129 1.00 91.25 75 LYS A CA 1
ATOM 569 C C . LYS A 1 75 ? -8.130 -8.120 13.398 1.00 91.25 75 LYS A C 1
ATOM 571 O O . LYS A 1 75 ? -7.916 -7.073 14.011 1.00 91.25 75 LYS A O 1
ATOM 576 N N . TRP A 1 76 ? -7.959 -8.268 12.087 1.00 92.25 76 TRP A N 1
ATOM 577 C CA . TRP A 1 76 ? -7.600 -7.214 11.140 1.00 92.25 76 TRP A CA 1
ATOM 578 C C . TRP A 1 76 ? -8.477 -7.343 9.897 1.00 92.25 76 TRP A C 1
ATOM 580 O O . TRP A 1 76 ? -8.735 -8.452 9.426 1.00 92.25 76 TRP A O 1
ATOM 590 N N . TYR A 1 77 ? -8.913 -6.218 9.346 1.00 90.56 77 TYR A N 1
ATOM 591 C CA . TYR A 1 77 ? -9.678 -6.164 8.106 1.00 90.56 77 TYR A CA 1
ATOM 592 C C . TYR A 1 77 ? -8.741 -5.810 6.960 1.00 90.56 77 TYR A C 1
ATOM 594 O O . TYR A 1 77 ? -8.021 -4.821 7.042 1.00 90.56 77 TYR A O 1
ATOM 602 N N . LEU A 1 78 ? -8.733 -6.603 5.887 1.00 92.06 78 LEU A N 1
ATOM 603 C CA . LEU A 1 78 ? -8.025 -6.240 4.660 1.00 92.06 78 LEU A CA 1
ATOM 604 C C . LEU A 1 78 ? -8.836 -5.156 3.940 1.00 92.06 78 LEU A C 1
ATOM 606 O O . LEU A 1 78 ? -9.898 -5.445 3.399 1.00 92.06 78 LEU A O 1
ATOM 610 N N . ILE A 1 79 ? -8.337 -3.922 3.954 1.00 93.06 79 ILE A N 1
ATOM 611 C CA . ILE A 1 79 ? -9.026 -2.755 3.388 1.00 93.06 79 ILE A CA 1
ATOM 612 C C . ILE A 1 79 ? -8.546 -2.473 1.963 1.00 93.06 79 ILE A C 1
ATOM 614 O O . ILE A 1 79 ? -9.355 -2.186 1.083 1.00 93.06 79 ILE A O 1
ATOM 618 N N . GLY A 1 80 ? -7.237 -2.584 1.719 1.00 92.25 80 GLY A N 1
ATOM 619 C CA . GLY A 1 80 ? -6.617 -2.292 0.426 1.00 92.25 80 GLY A CA 1
ATOM 620 C C . GLY A 1 80 ? -5.702 -3.415 -0.050 1.00 92.25 80 GLY A C 1
ATOM 621 O O . GLY A 1 80 ? -4.992 -4.036 0.744 1.00 92.25 80 GLY A O 1
ATOM 622 N N . PHE A 1 81 ? -5.702 -3.665 -1.356 1.00 91.88 81 PHE A N 1
ATOM 623 C CA . PHE A 1 81 ? -4.861 -4.662 -2.008 1.00 91.88 81 PHE A CA 1
ATOM 624 C C . PHE A 1 81 ? -4.319 -4.114 -3.329 1.00 91.88 81 PHE A C 1
ATOM 626 O O . PHE A 1 81 ? -5.085 -3.652 -4.170 1.00 91.88 81 PHE A O 1
ATOM 633 N N . ALA A 1 82 ? -3.005 -4.182 -3.518 1.00 91.88 82 ALA A N 1
ATOM 634 C CA . ALA A 1 82 ? -2.325 -3.699 -4.712 1.00 91.88 82 ALA A CA 1
ATOM 635 C C . ALA A 1 82 ? -1.294 -4.731 -5.184 1.00 91.88 82 ALA A C 1
ATOM 637 O O . ALA A 1 82 ? -0.537 -5.263 -4.370 1.00 91.88 82 ALA A O 1
ATOM 638 N N . THR A 1 83 ? -1.253 -5.044 -6.483 1.00 89.31 83 THR A N 1
ATOM 639 C CA . THR A 1 83 ? -0.257 -5.978 -7.034 1.00 89.31 83 THR A CA 1
ATOM 640 C C . THR A 1 83 ? 0.113 -5.675 -8.482 1.00 89.31 83 THR A C 1
ATOM 642 O O . THR A 1 83 ? -0.734 -5.278 -9.268 1.00 89.31 83 THR A O 1
ATOM 645 N N . ASN A 1 84 ? 1.370 -5.891 -8.870 1.00 85.06 84 ASN A N 1
ATOM 646 C CA . ASN A 1 84 ? 1.809 -5.764 -10.268 1.00 85.06 84 ASN A CA 1
ATOM 647 C C . ASN A 1 84 ? 1.631 -7.066 -11.085 1.00 85.06 84 ASN A C 1
ATOM 649 O O . ASN A 1 84 ? 2.009 -7.122 -12.254 1.00 85.06 84 ASN A O 1
ATOM 653 N N . ALA A 1 85 ? 1.077 -8.129 -10.490 1.00 74.12 85 ALA A N 1
ATOM 654 C CA . ALA A 1 85 ? 0.879 -9.401 -11.173 1.00 74.12 85 ALA A CA 1
ATOM 655 C C . ALA A 1 85 ? -0.191 -9.292 -12.271 1.00 74.12 85 ALA A C 1
ATOM 657 O O . ALA A 1 85 ? -1.384 -9.411 -11.996 1.00 74.12 85 ALA A O 1
ATOM 658 N N . GLN A 1 86 ? 0.227 -9.181 -13.536 1.00 64.12 86 GLN A N 1
ATOM 659 C CA . GLN A 1 86 ? -0.697 -9.196 -14.683 1.00 64.12 86 GLN A CA 1
ATOM 660 C C . GLN A 1 86 ? -1.576 -10.460 -14.728 1.00 64.12 86 GLN A C 1
ATOM 662 O O . GLN A 1 86 ? -2.738 -10.402 -15.128 1.00 64.12 86 GLN A O 1
ATOM 667 N N . TRP A 1 87 ? -1.065 -11.608 -14.262 1.00 60.59 87 TRP A N 1
ATOM 668 C CA . TRP A 1 87 ? -1.836 -12.857 -14.219 1.00 60.59 87 TRP A CA 1
ATOM 669 C C . TRP A 1 87 ? -2.997 -12.827 -13.205 1.00 60.59 87 TRP A C 1
ATOM 671 O O . TRP A 1 87 ? -3.956 -13.577 -13.380 1.00 60.59 87 TRP A O 1
ATOM 681 N N . PHE A 1 88 ? -2.934 -11.970 -12.174 1.00 56.97 88 PHE A N 1
ATOM 682 C CA . PHE A 1 88 ? -3.982 -11.811 -11.154 1.00 56.97 88 PHE A CA 1
ATOM 683 C C . PHE A 1 88 ? -5.221 -11.104 -11.720 1.00 56.97 88 PHE A C 1
ATOM 685 O O . PHE A 1 88 ? -6.350 -11.445 -11.369 1.00 56.97 88 PHE A O 1
ATOM 692 N N . VAL A 1 89 ? -5.019 -10.171 -12.654 1.00 55.56 89 VAL A N 1
ATOM 693 C CA . VAL A 1 89 ? -6.091 -9.363 -13.252 1.00 55.56 89 VAL A CA 1
ATOM 694 C C . VAL A 1 89 ? -6.976 -10.206 -14.178 1.00 55.56 89 VAL A C 1
ATOM 696 O O . VAL A 1 89 ? -8.198 -10.112 -14.117 1.00 55.56 89 VAL A O 1
ATOM 699 N N . ASN A 1 90 ? -6.379 -11.114 -14.958 1.00 56.34 90 ASN A N 1
ATOM 700 C CA . ASN A 1 90 ? -7.100 -11.896 -15.972 1.00 56.34 90 ASN A CA 1
ATOM 701 C C . ASN A 1 90 ? -7.711 -13.214 -15.459 1.00 56.34 90 ASN A C 1
ATOM 703 O O . ASN A 1 90 ? -8.410 -13.887 -16.210 1.00 56.34 90 ASN A O 1
ATOM 707 N N . ARG A 1 91 ? -7.427 -13.629 -14.216 1.00 56.56 91 ARG A N 1
ATOM 708 C CA . ARG A 1 91 ? -7.835 -14.949 -13.678 1.00 56.56 91 ARG A CA 1
ATOM 709 C C . ARG A 1 91 ? -8.440 -14.900 -12.278 1.00 56.56 91 ARG A C 1
ATOM 711 O O . ARG A 1 91 ? -8.577 -15.941 -11.640 1.00 56.56 91 ARG A O 1
ATOM 718 N N . LYS A 1 92 ? -8.835 -13.715 -11.799 1.00 55.84 92 LYS A N 1
ATOM 719 C CA . LYS A 1 92 ? -9.434 -13.523 -10.466 1.00 55.84 92 LYS A CA 1
ATOM 720 C C . LYS A 1 92 ? -10.603 -14.482 -10.189 1.00 55.84 92 LYS A C 1
ATOM 722 O O . LYS A 1 92 ? -10.728 -14.954 -9.065 1.00 55.84 92 LYS A O 1
ATOM 727 N N . ALA A 1 93 ? -11.419 -14.787 -11.202 1.00 57.44 93 ALA A N 1
ATOM 728 C CA . ALA A 1 93 ? -12.565 -15.697 -11.090 1.00 57.44 93 ALA A CA 1
ATOM 729 C C . ALA A 1 93 ? -12.178 -17.189 -11.003 1.00 57.44 93 ALA A C 1
ATOM 731 O O . ALA A 1 93 ? -12.902 -17.965 -10.388 1.00 57.44 93 ALA A O 1
ATOM 732 N N . ASP A 1 94 ? -11.020 -17.576 -11.549 1.00 56.25 94 ASP A N 1
ATOM 733 C CA . ASP A 1 94 ? -10.562 -18.973 -11.636 1.00 56.25 94 ASP A CA 1
ATOM 734 C C . ASP A 1 94 ? -9.474 -19.314 -10.604 1.00 56.25 94 ASP A C 1
ATOM 736 O O . ASP A 1 94 ? -8.880 -20.399 -10.634 1.00 56.25 94 ASP A O 1
ATOM 740 N N . MET A 1 95 ? -9.156 -18.382 -9.700 1.00 53.34 95 MET A N 1
ATOM 741 C CA . MET A 1 95 ? -8.092 -18.568 -8.720 1.00 53.34 95 MET A CA 1
ATOM 742 C C . MET A 1 95 ? -8.431 -19.694 -7.739 1.00 53.34 95 MET A C 1
ATOM 744 O O . MET A 1 95 ? -9.250 -19.546 -6.834 1.00 53.34 95 MET A O 1
ATOM 748 N N . LYS A 1 96 ? -7.720 -20.814 -7.882 1.00 54.28 96 LYS A N 1
ATOM 749 C CA . LYS A 1 96 ? -7.633 -21.873 -6.872 1.00 54.28 96 LYS A CA 1
ATOM 750 C C . LYS A 1 96 ? -6.478 -21.583 -5.913 1.00 54.28 96 LYS A C 1
ATOM 752 O O . LYS A 1 96 ? -5.529 -20.877 -6.258 1.00 54.28 96 LYS A O 1
ATOM 757 N N . MET A 1 97 ? -6.551 -22.137 -4.705 1.00 42.38 97 MET A N 1
ATOM 758 C CA . MET A 1 97 ? -5.497 -21.987 -3.700 1.00 42.38 97 MET A CA 1
ATOM 759 C C . MET A 1 97 ? -4.170 -22.546 -4.228 1.00 42.38 97 MET A C 1
ATOM 761 O O . MET A 1 97 ? -4.110 -23.685 -4.681 1.00 42.38 97 MET A O 1
ATOM 765 N N . GLY A 1 98 ? -3.118 -21.730 -4.192 1.00 53.22 98 GLY A N 1
ATOM 766 C CA . GLY A 1 98 ? -1.774 -22.110 -4.621 1.00 53.22 98 GLY A CA 1
ATOM 767 C C . GLY A 1 98 ? -0.758 -21.893 -3.506 1.00 53.22 98 GLY A C 1
ATOM 768 O O . GLY A 1 98 ? -0.913 -20.989 -2.686 1.00 53.22 98 GLY A O 1
ATOM 769 N N . THR A 1 99 ? 0.296 -22.705 -3.488 1.00 46.41 99 THR A N 1
ATOM 770 C CA . THR A 1 99 ? 1.417 -22.544 -2.555 1.00 46.41 99 THR A CA 1
ATOM 771 C C . THR A 1 99 ? 2.262 -21.340 -2.970 1.00 46.41 99 THR A C 1
ATOM 773 O O . THR A 1 99 ? 2.703 -21.247 -4.117 1.00 46.41 99 THR A O 1
ATOM 776 N N . ALA A 1 100 ? 2.494 -20.410 -2.043 1.00 56.31 100 ALA A N 1
ATOM 777 C CA . ALA A 1 100 ? 3.396 -19.280 -2.233 1.00 56.31 100 ALA A CA 1
ATOM 778 C C . ALA A 1 100 ? 4.479 -19.316 -1.155 1.00 56.31 100 ALA A C 1
ATOM 780 O O . ALA A 1 100 ? 4.160 -19.361 0.031 1.00 56.31 100 ALA A O 1
ATOM 781 N N . ILE A 1 101 ? 5.743 -19.262 -1.571 1.00 59.62 101 ILE A N 1
ATOM 782 C CA . ILE A 1 101 ? 6.853 -19.017 -0.654 1.00 59.62 101 ILE A CA 1
ATOM 783 C C . ILE A 1 101 ? 6.901 -17.503 -0.423 1.00 59.62 101 ILE A C 1
ATOM 785 O O . ILE A 1 101 ? 7.001 -16.722 -1.372 1.00 59.62 101 ILE A O 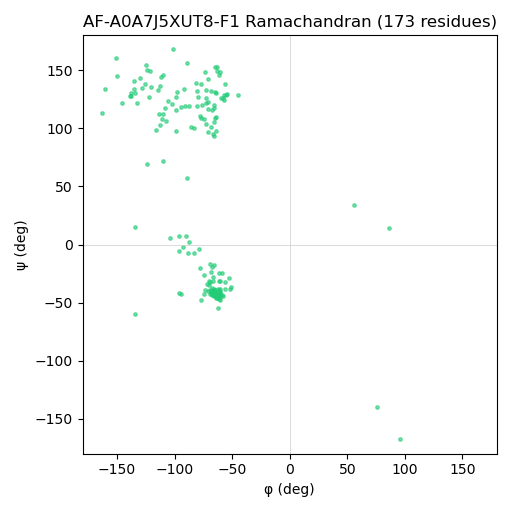1
ATOM 789 N N . VAL A 1 102 ? 6.734 -17.089 0.830 1.00 64.12 102 VAL A N 1
ATOM 790 C CA . VAL A 1 102 ? 6.807 -15.687 1.250 1.00 64.12 102 VAL A CA 1
ATOM 791 C C . VAL A 1 102 ? 8.200 -15.477 1.830 1.00 64.12 102 VAL A C 1
ATOM 793 O O . VAL A 1 102 ? 8.433 -15.853 2.972 1.00 64.12 102 VAL A O 1
ATOM 796 N N . ASN A 1 103 ? 9.121 -14.941 1.028 1.00 64.81 103 ASN A N 1
ATOM 797 C CA 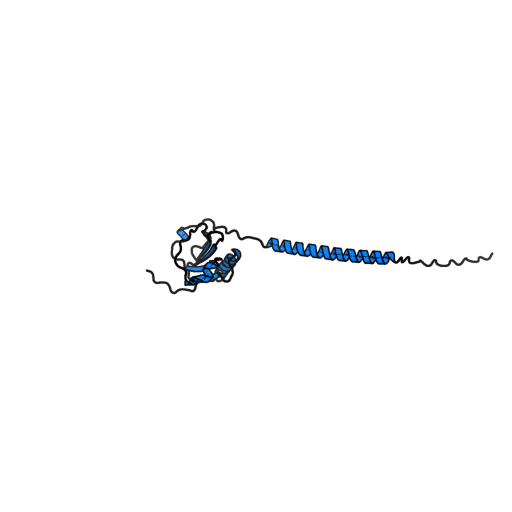. ASN A 1 103 ? 10.507 -14.716 1.456 1.00 64.81 103 ASN A CA 1
ATOM 798 C C . ASN A 1 103 ? 10.723 -13.293 1.988 1.00 64.81 103 ASN A C 1
ATOM 800 O O . ASN A 1 103 ? 11.306 -13.142 3.052 1.00 64.81 103 ASN A O 1
ATOM 804 N N . ASP A 1 104 ? 10.170 -12.277 1.316 1.00 74.19 104 ASP A N 1
ATOM 805 C CA . ASP A 1 104 ? 10.410 -10.867 1.651 1.00 74.19 104 ASP A CA 1
ATOM 806 C C . ASP A 1 104 ? 9.097 -10.127 1.925 1.00 74.19 104 ASP A C 1
ATOM 808 O O . ASP A 1 104 ? 8.650 -9.306 1.123 1.00 74.19 104 ASP A O 1
ATOM 812 N N . MET A 1 105 ? 8.430 -10.456 3.037 1.00 85.00 105 MET A N 1
ATOM 813 C CA . MET A 1 105 ? 7.324 -9.644 3.554 1.00 85.00 105 MET A CA 1
ATOM 814 C C . MET A 1 105 ? 7.851 -8.659 4.595 1.00 85.00 105 MET A C 1
ATOM 816 O O . MET A 1 105 ? 8.323 -9.063 5.654 1.00 85.00 105 MET A O 1
ATOM 820 N N . SER A 1 106 ? 7.690 -7.372 4.312 1.00 89.50 106 SER A N 1
ATOM 821 C CA . SER A 1 106 ? 8.102 -6.273 5.177 1.00 89.50 106 SER A CA 1
ATOM 822 C C . SER A 1 106 ? 6.887 -5.521 5.706 1.00 89.50 106 SER A C 1
ATOM 824 O O . SER A 1 106 ? 5.954 -5.202 4.960 1.00 89.50 106 SER A O 1
ATOM 826 N N . MET A 1 107 ? 6.919 -5.201 6.998 1.00 90.56 107 MET A N 1
ATOM 827 C CA . MET A 1 107 ? 6.027 -4.210 7.595 1.00 90.56 107 MET A CA 1
ATOM 828 C C . MET A 1 107 ? 6.560 -2.832 7.234 1.00 90.56 107 MET A C 1
ATOM 830 O O . MET A 1 107 ? 7.642 -2.462 7.674 1.00 90.56 107 MET A O 1
ATOM 834 N N . VAL A 1 108 ? 5.837 -2.107 6.388 1.00 92.12 108 VAL A N 1
ATOM 835 C CA . VAL A 1 108 ? 6.237 -0.766 5.943 1.00 92.12 108 VAL A CA 1
ATOM 836 C C . VAL A 1 108 ? 5.954 0.241 7.046 1.00 92.12 108 VAL A C 1
ATOM 838 O O . VAL A 1 108 ? 6.799 1.062 7.375 1.00 92.12 108 VAL A O 1
ATOM 841 N N . ASP A 1 109 ? 4.745 0.169 7.597 1.00 92.62 109 ASP A N 1
ATOM 842 C CA . ASP A 1 109 ? 4.257 1.078 8.623 1.00 92.62 109 ASP A CA 1
ATOM 843 C C . ASP A 1 109 ? 3.071 0.428 9.337 1.00 92.62 109 ASP A C 1
ATOM 845 O O . ASP A 1 109 ? 2.185 -0.148 8.704 1.00 92.62 109 ASP A O 1
ATOM 849 N N . VAL A 1 110 ? 3.059 0.485 10.656 1.00 93.44 110 VAL A N 1
ATOM 850 C CA . VAL A 1 110 ? 2.107 -0.189 11.525 1.00 93.44 110 VAL A CA 1
ATOM 851 C C . VAL A 1 110 ? 1.857 0.704 12.720 1.00 93.44 110 VAL A C 1
ATOM 853 O O . VAL A 1 110 ? 2.748 1.001 13.520 1.00 93.44 110 VAL A O 1
ATOM 856 N N . LYS A 1 111 ? 0.584 1.038 12.884 1.00 94.38 111 LYS A N 1
ATOM 857 C CA . LYS A 1 111 ? 0.032 1.578 14.113 1.00 94.38 111 LYS A CA 1
ATOM 858 C C . LYS A 1 111 ? -0.910 0.524 14.673 1.00 94.38 111 LYS A C 1
ATOM 860 O O . LYS A 1 111 ? -2.014 0.350 14.167 1.00 94.38 111 LYS A O 1
ATOM 865 N N . TYR A 1 112 ? -0.452 -0.195 15.696 1.00 92.50 112 TYR A N 1
ATOM 866 C CA . TYR A 1 112 ? -1.072 -1.436 16.182 1.00 92.50 112 TYR A CA 1
ATOM 867 C C . TYR A 1 112 ? -2.568 -1.331 16.508 1.00 92.50 112 TYR A C 1
ATOM 869 O O . TYR A 1 112 ? -3.286 -2.317 16.344 1.00 92.50 112 TYR A O 1
ATOM 877 N N . ASP A 1 113 ? -3.043 -0.150 16.904 1.00 92.38 113 ASP A N 1
ATOM 878 C CA . ASP A 1 113 ? -4.446 0.100 17.254 1.00 92.38 113 ASP A CA 1
ATOM 879 C C . ASP A 1 113 ? -5.300 0.613 16.080 1.00 92.38 113 ASP A C 1
ATOM 881 O O . ASP A 1 113 ? -6.504 0.800 16.229 1.00 92.38 113 ASP A O 1
ATOM 885 N N . GLU A 1 114 ? -4.711 0.826 14.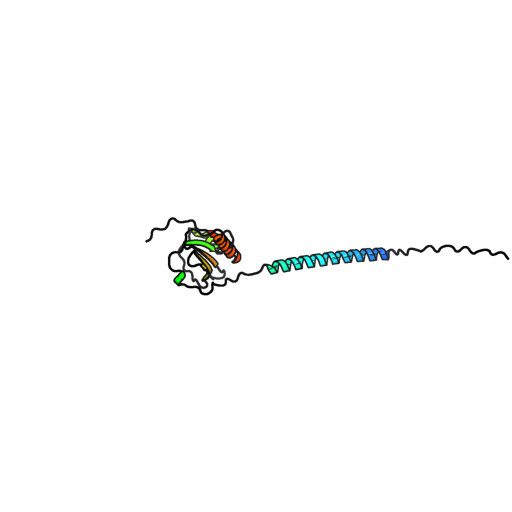899 1.00 94.25 114 GLU A N 1
ATOM 886 C CA . GLU A 1 114 ? -5.381 1.489 13.775 1.00 94.25 114 GLU A CA 1
ATOM 887 C C . GLU A 1 114 ? -5.171 0.774 12.435 1.00 94.25 114 GLU A C 1
ATOM 889 O O . GLU A 1 114 ? -6.149 0.347 11.819 1.00 94.25 114 GLU A O 1
ATOM 894 N N . TYR A 1 115 ? -3.925 0.614 11.977 1.00 95.25 115 TYR A N 1
ATOM 895 C CA . TYR A 1 115 ? -3.621 0.081 10.647 1.00 95.25 115 TYR A CA 1
ATOM 896 C C . TYR A 1 115 ? -2.281 -0.655 10.57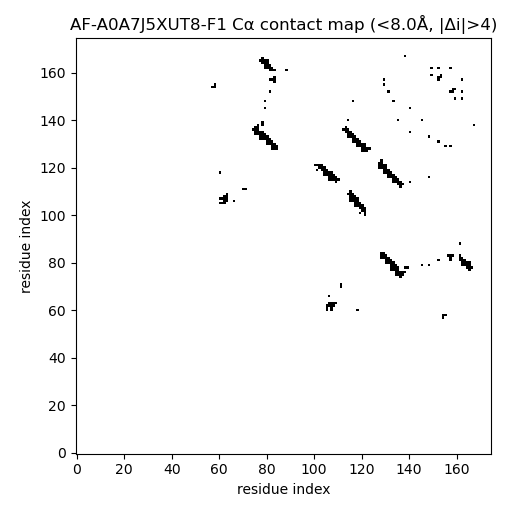1 1.00 95.25 115 TYR A C 1
ATOM 898 O O . TYR A 1 115 ? -1.379 -0.444 11.380 1.00 95.25 115 TYR A O 1
ATOM 906 N N . ALA A 1 116 ? -2.136 -1.483 9.538 1.00 95.38 116 ALA A N 1
ATOM 907 C CA . ALA A 1 116 ? -0.864 -2.077 9.149 1.00 95.38 116 ALA A CA 1
ATOM 908 C C . ALA A 1 116 ? -0.711 -2.055 7.625 1.00 95.38 116 ALA A C 1
ATOM 910 O O . ALA A 1 116 ? -1.601 -2.483 6.890 1.00 95.38 116 ALA A O 1
ATOM 911 N N . LEU A 1 117 ? 0.432 -1.579 7.150 1.00 95.25 117 LEU A N 1
ATOM 912 C CA . LEU A 1 117 ? 0.825 -1.567 5.752 1.00 95.25 117 LEU A CA 1
ATOM 913 C C . LEU A 1 117 ? 1.936 -2.593 5.546 1.00 95.25 117 LEU A C 1
ATOM 915 O O . LEU A 1 117 ? 3.029 -2.480 6.097 1.00 95.25 117 LEU A O 1
ATOM 919 N N . THR A 1 118 ? 1.653 -3.592 4.720 1.00 93.56 118 THR A N 1
ATOM 920 C CA . THR A 1 118 ? 2.619 -4.636 4.362 1.00 93.56 118 THR A CA 1
ATOM 921 C C . THR A 1 118 ? 3.009 -4.512 2.907 1.00 93.56 118 THR A C 1
ATOM 923 O O . THR A 1 118 ? 2.169 -4.218 2.054 1.00 93.56 118 THR A O 1
ATOM 926 N N . HIS A 1 119 ? 4.269 -4.803 2.625 1.00 92.06 119 HIS A N 1
ATOM 927 C CA . HIS A 1 119 ? 4.796 -4.922 1.281 1.00 92.06 119 HIS A CA 1
ATOM 928 C C . HIS A 1 119 ? 5.478 -6.274 1.141 1.00 92.06 119 HIS A C 1
ATOM 930 O O . HIS A 1 119 ? 6.140 -6.748 2.060 1.00 92.06 119 HIS A O 1
ATOM 936 N N . THR A 1 120 ? 5.272 -6.945 0.020 1.00 89.44 120 THR A N 1
ATOM 937 C CA . THR A 1 120 ? 5.863 -8.252 -0.234 1.00 89.44 120 THR A CA 1
ATOM 938 C C . THR A 1 120 ? 6.361 -8.325 -1.656 1.00 89.44 120 THR A C 1
ATOM 940 O O . THR A 1 120 ? 5.591 -8.104 -2.591 1.00 89.44 120 THR A O 1
ATOM 943 N N . ILE A 1 121 ? 7.619 -8.720 -1.812 1.00 85.94 121 ILE A N 1
ATOM 944 C CA . ILE A 1 121 ? 8.189 -9.071 -3.107 1.00 85.94 121 ILE A CA 1
ATOM 945 C C . ILE A 1 121 ? 8.241 -10.595 -3.179 1.00 85.94 121 ILE A C 1
ATOM 947 O O . ILE A 1 121 ? 8.813 -11.275 -2.330 1.00 85.94 121 ILE A O 1
ATOM 951 N N . LYS A 1 122 ? 7.571 -11.154 -4.181 1.00 78.81 122 LYS A N 1
ATOM 952 C CA . LYS A 1 122 ? 7.542 -12.584 -4.470 1.00 78.81 122 LYS A CA 1
ATOM 953 C C . LYS A 1 122 ? 8.302 -12.826 -5.758 1.00 78.81 122 LYS A C 1
ATOM 955 O O . LYS A 1 122 ? 7.814 -12.522 -6.844 1.00 78.81 122 LYS A O 1
ATOM 960 N N . THR A 1 123 ? 9.475 -13.418 -5.651 1.00 71.75 123 THR A N 1
ATOM 961 C CA . THR A 1 123 ? 10.238 -13.903 -6.797 1.00 71.75 123 THR A CA 1
ATOM 962 C C . THR A 1 123 ? 9.715 -15.284 -7.193 1.00 71.75 123 THR A C 1
ATOM 964 O O . THR A 1 123 ? 10.013 -16.294 -6.560 1.00 71.75 123 THR A O 1
ATOM 967 N N . LYS A 1 124 ? 8.872 -15.343 -8.233 1.00 62.44 124 LYS A N 1
ATOM 968 C CA . LYS A 1 124 ? 8.467 -16.607 -8.864 1.00 62.44 124 LYS A CA 1
ATOM 969 C C . LYS A 1 124 ? 8.982 -16.616 -10.303 1.00 62.44 124 LYS A C 1
ATOM 971 O O . LYS A 1 124 ? 8.342 -16.059 -11.184 1.00 62.44 124 LYS A O 1
ATOM 976 N N . GLY A 1 125 ? 10.117 -17.270 -10.543 1.00 65.12 125 GLY A N 1
ATOM 977 C CA . GLY A 1 125 ? 10.749 -17.288 -11.869 1.00 65.12 125 GLY A CA 1
ATOM 978 C C . GLY A 1 125 ? 11.461 -15.970 -12.196 1.00 65.12 125 GLY A C 1
ATOM 979 O O . GLY A 1 125 ? 12.112 -15.407 -11.320 1.00 65.12 125 GLY A O 1
ATOM 980 N N . SER A 1 126 ? 11.357 -15.503 -13.446 1.00 60.69 126 SER A N 1
ATOM 981 C CA . SER A 1 126 ? 12.031 -14.289 -13.942 1.00 60.69 126 SER A CA 1
ATOM 982 C C . SER A 1 126 ? 11.362 -12.976 -13.525 1.00 60.69 126 SER A C 1
ATOM 984 O O . SER A 1 126 ? 12.027 -11.944 -13.530 1.00 60.69 126 SER A O 1
ATOM 986 N N . ASP A 1 127 ? 10.081 -13.012 -13.141 1.00 68.12 127 ASP A N 1
ATOM 987 C CA . ASP A 1 127 ? 9.276 -11.802 -12.960 1.00 68.12 127 ASP A CA 1
ATOM 988 C C . ASP A 1 127 ? 8.899 -11.618 -11.477 1.00 68.12 127 ASP A C 1
ATOM 990 O O . ASP A 1 127 ? 8.121 -12.408 -10.921 1.00 68.12 127 ASP A O 1
ATOM 994 N N . PRO A 1 128 ? 9.430 -10.591 -10.790 1.00 76.69 128 PRO A N 1
ATOM 995 C CA . PRO A 1 128 ? 9.085 -10.322 -9.402 1.00 76.69 128 PRO A CA 1
ATOM 996 C C . PRO A 1 128 ? 7.646 -9.797 -9.289 1.00 76.69 128 PRO A C 1
ATOM 998 O O . PRO A 1 128 ? 7.274 -8.771 -9.859 1.00 76.69 128 PRO A O 1
ATOM 1001 N N . THR A 1 129 ? 6.828 -10.494 -8.501 1.00 82.81 129 THR A N 1
ATOM 1002 C CA . THR A 1 129 ? 5.478 -10.059 -8.142 1.00 82.81 129 THR A CA 1
ATOM 1003 C C . THR A 1 129 ? 5.516 -9.241 -6.860 1.00 82.81 129 THR A C 1
ATOM 1005 O O . THR A 1 129 ? 5.860 -9.746 -5.796 1.00 82.81 129 THR A O 1
ATOM 1008 N N . VAL A 1 130 ? 5.085 -7.996 -6.945 1.00 88.00 130 VAL A N 1
ATOM 1009 C CA . VAL A 1 130 ? 4.889 -7.091 -5.820 1.00 88.00 130 VAL A CA 1
ATOM 1010 C C . VAL A 1 130 ? 3.453 -7.212 -5.326 1.00 88.00 130 VAL A C 1
ATOM 1012 O O . VAL A 1 130 ? 2.509 -7.220 -6.120 1.00 88.00 130 VAL A O 1
ATOM 1015 N N . VAL A 1 131 ? 3.279 -7.310 -4.011 1.00 89.94 131 VAL A N 1
ATOM 1016 C CA . VAL A 1 131 ? 1.977 -7.271 -3.341 1.00 89.94 131 VAL A CA 1
ATOM 1017 C C . VAL A 1 131 ? 2.060 -6.320 -2.158 1.00 89.94 131 VAL A C 1
ATOM 1019 O O . VAL A 1 131 ? 2.832 -6.553 -1.233 1.00 89.94 131 VAL A O 1
ATOM 1022 N N . THR A 1 132 ? 1.211 -5.301 -2.148 1.00 93.19 132 THR A N 1
ATOM 1023 C CA . THR A 1 132 ? 1.043 -4.389 -1.016 1.00 93.19 132 THR A CA 1
ATOM 1024 C C . THR A 1 132 ? -0.360 -4.572 -0.448 1.00 93.19 132 THR A C 1
ATOM 1026 O O . THR A 1 132 ? -1.342 -4.621 -1.194 1.00 93.19 132 THR A O 1
ATOM 1029 N N . LYS A 1 133 ? -0.473 -4.695 0.876 1.00 94.19 133 LYS A N 1
ATOM 1030 C CA . LYS A 1 133 ? -1.765 -4.830 1.562 1.00 94.19 133 LYS A CA 1
ATOM 1031 C C . LYS A 1 133 ? -1.885 -3.821 2.689 1.00 94.19 133 LYS A C 1
ATOM 1033 O O . LYS A 1 133 ? -0.958 -3.696 3.490 1.00 94.19 133 LYS A O 1
ATOM 1038 N N . LEU A 1 134 ? -3.045 -3.175 2.758 1.00 95.69 134 LEU A N 1
ATOM 1039 C CA . LEU A 1 134 ? -3.443 -2.290 3.844 1.00 95.69 134 LEU A CA 1
ATOM 1040 C C . LEU A 1 134 ? -4.482 -2.994 4.711 1.00 95.69 134 LEU A C 1
ATOM 1042 O O . LEU A 1 134 ? -5.546 -3.388 4.225 1.00 95.69 134 LEU A O 1
ATOM 1046 N N . TYR A 1 135 ? -4.177 -3.106 5.995 1.00 94.56 135 TYR A N 1
ATOM 1047 C CA . TYR A 1 135 ? -5.066 -3.639 7.010 1.00 94.56 135 TYR A CA 1
ATOM 1048 C C . TYR A 1 135 ? -5.528 -2.532 7.949 1.00 94.56 135 TYR A C 1
ATOM 1050 O O . TYR A 1 135 ? -4.755 -1.630 8.258 1.00 94.56 135 TYR A O 1
ATOM 1058 N N . GLY A 1 136 ? -6.762 -2.634 8.432 1.00 92.94 136 GLY A N 1
ATOM 1059 C CA . GLY A 1 136 ? -7.316 -1.781 9.480 1.00 92.94 136 GLY A CA 1
ATOM 1060 C C . GLY A 1 136 ? -7.767 -2.597 10.688 1.00 92.94 136 GLY A C 1
ATOM 1061 O O . GLY A 1 136 ? -8.202 -3.742 10.544 1.00 92.94 136 GLY A O 1
ATOM 1062 N N . ARG A 1 137 ? -7.695 -2.011 11.886 1.00 92.31 137 ARG A N 1
ATOM 1063 C CA . ARG A 1 137 ? -8.403 -2.526 13.071 1.00 92.31 137 ARG A CA 1
ATOM 1064 C C . ARG A 1 137 ? -9.911 -2.319 12.955 1.00 92.31 137 ARG A C 1
ATOM 1066 O O . ARG A 1 137 ? -10.677 -3.149 13.436 1.00 92.31 137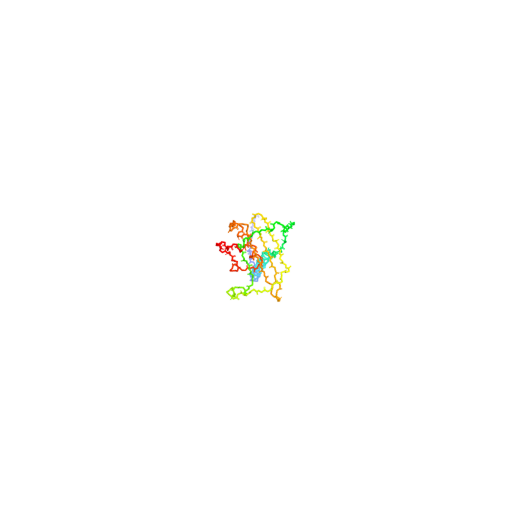 ARG A O 1
ATOM 1073 N N . GLY A 1 138 ? -10.327 -1.251 12.277 1.00 88.44 138 GLY A N 1
ATOM 1074 C CA . GLY A 1 138 ? -11.704 -1.009 11.850 1.00 88.44 138 GLY A CA 1
ATOM 1075 C C . GLY A 1 138 ? -11.925 -1.332 10.370 1.00 88.44 138 GLY A C 1
ATOM 1076 O O . GLY A 1 138 ? -10.980 -1.502 9.602 1.00 88.44 138 GLY A O 1
ATOM 1077 N N . VAL A 1 139 ? -13.196 -1.376 9.966 1.00 86.94 139 VAL A N 1
ATOM 1078 C CA . VAL A 1 139 ? -13.617 -1.511 8.554 1.00 86.94 139 VAL A CA 1
ATOM 1079 C C . VAL A 1 139 ? -13.532 -0.195 7.773 1.00 86.94 139 VAL A C 1
ATOM 1081 O O . VAL A 1 139 ? -13.836 -0.152 6.582 1.00 86.94 139 VAL A O 1
ATOM 1084 N N . GLU A 1 140 ? -13.172 0.890 8.451 1.00 87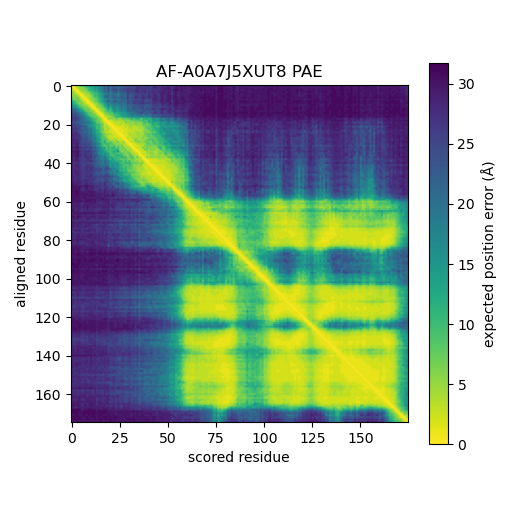.38 140 GLU A N 1
ATOM 1085 C CA . GLU A 1 140 ? -13.092 2.233 7.900 1.00 87.38 140 GLU A CA 1
ATOM 1086 C C . GLU A 1 140 ? -11.787 2.876 8.351 1.00 87.38 140 GLU A C 1
ATOM 1088 O O . GLU A 1 140 ? -11.424 2.823 9.525 1.00 87.38 140 GLU A O 1
ATOM 1093 N N . LEU A 1 141 ? -11.072 3.432 7.382 1.00 91.81 141 LEU A N 1
ATOM 1094 C CA . LEU A 1 141 ? -9.794 4.103 7.552 1.00 91.81 141 LEU A CA 1
ATOM 1095 C C . LEU A 1 141 ? -9.914 5.510 6.966 1.00 91.81 141 LEU A C 1
ATOM 1097 O O . LEU A 1 141 ? -10.743 5.748 6.086 1.00 91.81 141 LEU A O 1
ATOM 1101 N N . SER A 1 142 ? -9.093 6.442 7.450 1.00 94.06 142 SER A N 1
ATOM 1102 C CA . SER A 1 142 ? -9.121 7.826 6.976 1.00 94.06 142 SER A CA 1
ATOM 1103 C C . SER A 1 142 ? -8.751 7.928 5.493 1.00 94.06 142 SER A C 1
ATOM 1105 O O . SER A 1 142 ? -7.935 7.156 4.984 1.00 94.06 142 SER A O 1
ATOM 1107 N N . ALA A 1 143 ? -9.320 8.918 4.799 1.00 94.44 143 ALA A N 1
ATOM 1108 C CA . ALA A 1 143 ? -9.011 9.178 3.392 1.00 94.44 143 ALA A CA 1
ATOM 1109 C C . ALA A 1 143 ? -7.504 9.401 3.165 1.00 94.44 143 ALA A C 1
ATOM 1111 O O . ALA A 1 143 ? -6.945 8.880 2.201 1.00 94.44 143 ALA A O 1
ATOM 1112 N N . ASP A 1 144 ? -6.836 10.083 4.098 1.00 94.62 144 ASP A N 1
ATOM 1113 C CA . ASP A 1 144 ? -5.390 10.322 4.057 1.00 94.62 144 ASP A CA 1
ATOM 1114 C C . ASP A 1 144 ? -4.584 9.017 4.074 1.00 94.62 144 ASP A C 1
ATOM 1116 O O . ASP A 1 144 ? -3.569 8.892 3.387 1.00 94.62 144 ASP A O 1
ATOM 1120 N N . LEU A 1 145 ? -5.036 8.019 4.840 1.00 94.56 145 LEU A N 1
ATOM 1121 C CA . LEU A 1 145 ? -4.375 6.720 4.909 1.00 94.56 145 LEU A CA 1
ATOM 1122 C C . LEU A 1 145 ? -4.604 5.901 3.632 1.00 94.56 145 LEU A C 1
ATOM 1124 O O . LEU A 1 145 ? -3.677 5.250 3.144 1.00 94.56 145 LEU A O 1
ATOM 1128 N N . LEU A 1 146 ? -5.812 5.963 3.062 1.00 94.75 146 LEU A N 1
ATOM 1129 C CA . LEU A 1 146 ? -6.116 5.331 1.774 1.00 94.75 146 LEU A CA 1
ATOM 1130 C C . LEU A 1 146 ? -5.269 5.938 0.648 1.00 94.75 146 LEU A C 1
ATOM 1132 O O . LEU A 1 146 ? -4.717 5.204 -0.175 1.00 94.75 146 LEU A O 1
ATOM 1136 N N . GLU A 1 147 ? -5.111 7.262 0.640 1.00 95.06 147 GLU A N 1
ATOM 1137 C CA . GLU A 1 147 ? -4.278 7.951 -0.344 1.00 95.06 147 GLU A CA 1
ATOM 1138 C C . GLU A 1 147 ? -2.790 7.650 -0.130 1.00 95.06 147 GLU A C 1
ATOM 1140 O O . GLU A 1 147 ? -2.078 7.367 -1.092 1.00 95.06 147 GLU A O 1
ATOM 1145 N N . ARG A 1 148 ? -2.312 7.579 1.119 1.00 94.75 148 ARG A N 1
ATOM 1146 C CA . ARG A 1 148 ? -0.939 7.134 1.418 1.00 94.75 148 ARG A CA 1
ATOM 1147 C C . ARG A 1 148 ? -0.667 5.729 0.882 1.00 94.75 148 ARG A C 1
ATOM 1149 O O . ARG A 1 148 ? 0.375 5.502 0.270 1.00 94.75 148 ARG A O 1
ATOM 1156 N N . PHE A 1 149 ? -1.601 4.796 1.072 1.00 95.62 149 PHE A N 1
ATOM 1157 C CA . PHE A 1 149 ? -1.505 3.447 0.510 1.00 95.62 149 PHE A CA 1
ATOM 1158 C C . PHE A 1 149 ? -1.440 3.465 -1.021 1.00 95.62 149 PHE A C 1
ATOM 1160 O O . PHE A 1 149 ? -0.643 2.729 -1.612 1.00 95.62 149 PHE A O 1
ATOM 1167 N N . ARG A 1 150 ? -2.239 4.324 -1.665 1.00 94.75 150 ARG A N 1
ATOM 1168 C CA . ARG A 1 150 ? -2.221 4.508 -3.118 1.00 94.75 150 ARG A CA 1
ATOM 1169 C C . ARG A 1 150 ? -0.864 5.017 -3.593 1.00 94.75 150 ARG A C 1
ATOM 1171 O O . ARG A 1 150 ? -0.245 4.367 -4.429 1.00 94.75 150 ARG A O 1
ATOM 1178 N N . GLN A 1 151 ? -0.384 6.122 -3.029 1.00 94.44 151 GLN A N 1
ATOM 1179 C CA . GLN A 1 151 ? 0.898 6.733 -3.389 1.00 94.44 151 GLN A CA 1
ATOM 1180 C C . GLN A 1 151 ? 2.069 5.769 -3.178 1.00 94.44 151 GLN A C 1
ATOM 1182 O O . GLN A 1 151 ? 2.907 5.614 -4.065 1.00 94.44 151 GLN A O 1
ATOM 1187 N N . PHE A 1 152 ? 2.087 5.047 -2.053 1.00 93.88 152 PHE A N 1
ATOM 1188 C CA . PHE A 1 152 ? 3.092 4.017 -1.798 1.00 93.88 152 PHE A CA 1
ATOM 1189 C C . PHE A 1 152 ? 3.047 2.907 -2.859 1.00 93.88 152 PHE A C 1
ATOM 1191 O O . PHE A 1 152 ? 4.074 2.553 -3.432 1.00 93.88 152 PHE A O 1
ATOM 1198 N N . SER A 1 153 ? 1.856 2.391 -3.176 1.00 92.94 153 SER A N 1
ATOM 1199 C CA . SER A 1 153 ? 1.693 1.330 -4.179 1.00 92.94 153 SER A CA 1
ATOM 1200 C C . SER A 1 153 ? 2.179 1.769 -5.565 1.00 92.94 153 SER A C 1
ATOM 1202 O O . SER A 1 153 ? 2.925 1.027 -6.208 1.00 92.94 153 SER A O 1
ATOM 1204 N N . LEU A 1 154 ? 1.839 2.993 -5.985 1.00 92.38 154 LEU A N 1
ATOM 1205 C CA . LEU A 1 154 ? 2.319 3.590 -7.237 1.00 92.38 154 LEU A CA 1
ATOM 1206 C C . LEU A 1 154 ? 3.847 3.736 -7.248 1.00 92.38 154 LEU A C 1
ATOM 1208 O O . LEU A 1 154 ? 4.495 3.341 -8.215 1.00 92.38 154 LEU A O 1
ATOM 1212 N N . GLY A 1 155 ? 4.432 4.228 -6.151 1.00 89.44 155 GLY A N 1
ATOM 1213 C CA . GLY A 1 155 ? 5.884 4.367 -5.996 1.00 89.44 155 GLY A CA 1
ATOM 1214 C C . GLY A 1 155 ? 6.646 3.038 -6.064 1.00 89.44 155 GLY A C 1
ATOM 1215 O O . GLY A 1 155 ? 7.813 3.019 -6.445 1.00 89.44 155 GLY A O 1
ATOM 1216 N N . THR A 1 156 ? 5.984 1.917 -5.758 1.00 87.44 156 THR A N 1
ATOM 1217 C CA . THR A 1 156 ? 6.554 0.560 -5.876 1.00 87.44 156 THR A CA 1
ATOM 1218 C C . THR A 1 156 ? 6.333 -0.102 -7.244 1.00 87.44 156 THR A C 1
ATOM 1220 O O . THR A 1 156 ? 6.636 -1.282 -7.414 1.00 87.44 156 THR A O 1
ATOM 1223 N N . GLY A 1 157 ? 5.800 0.631 -8.228 1.00 86.38 157 GLY A N 1
ATOM 1224 C CA . GLY A 1 157 ? 5.595 0.138 -9.594 1.00 86.38 157 GLY A CA 1
ATOM 1225 C C . GLY A 1 157 ? 4.279 -0.613 -9.820 1.00 86.38 157 GLY A C 1
ATOM 1226 O O . GLY A 1 157 ? 4.127 -1.286 -10.840 1.00 86.38 157 GLY A O 1
ATOM 1227 N N . VAL A 1 158 ? 3.316 -0.522 -8.896 1.00 89.25 158 VAL A N 1
ATOM 1228 C CA . VAL A 1 158 ? 1.952 -1.017 -9.137 1.00 89.25 158 VAL A CA 1
ATOM 1229 C C . VAL A 1 158 ? 1.179 0.022 -9.944 1.00 89.25 158 VAL A C 1
ATOM 1231 O O . VAL A 1 158 ? 1.172 1.198 -9.597 1.00 89.25 158 VAL A O 1
ATOM 1234 N N . LEU A 1 159 ? 0.502 -0.407 -11.009 1.00 88.44 159 LEU A N 1
ATOM 1235 C CA . LEU A 1 159 ? -0.329 0.481 -11.823 1.00 88.44 159 LEU A CA 1
ATOM 1236 C C . LEU A 1 159 ? -1.634 0.862 -11.091 1.00 88.44 159 LEU A C 1
ATOM 1238 O O . LEU A 1 159 ? -2.157 0.036 -10.335 1.00 88.44 159 LEU A O 1
ATOM 1242 N N . PRO A 1 160 ? -2.188 2.071 -11.312 1.00 87.06 160 PRO A N 1
ATOM 1243 C CA . PRO A 1 160 ? -3.393 2.548 -10.627 1.00 87.06 160 PRO A CA 1
ATOM 1244 C C . PRO A 1 160 ? -4.587 1.586 -10.696 1.00 87.06 160 PRO A C 1
ATOM 1246 O O . PRO A 1 160 ? -5.306 1.429 -9.714 1.00 87.06 160 PRO A O 1
ATOM 1249 N N . GLU A 1 161 ? -4.788 0.928 -11.836 1.00 86.94 161 GLU A N 1
ATOM 1250 C CA . GLU A 1 161 ? -5.868 -0.030 -12.091 1.00 86.94 161 GLU A CA 1
ATOM 1251 C C . GLU A 1 161 ? -5.747 -1.330 -11.284 1.00 86.94 161 GLU A C 1
ATOM 1253 O O . GLU A 1 161 ? -6.735 -2.036 -11.093 1.00 86.94 161 GLU A O 1
ATOM 1258 N N . ASN A 1 162 ? -4.553 -1.632 -10.770 1.00 89.44 162 ASN A N 1
ATOM 1259 C CA . ASN A 1 162 ? -4.296 -2.822 -9.966 1.00 89.44 162 ASN A CA 1
ATOM 1260 C C . ASN A 1 162 ? -4.359 -2.548 -8.457 1.00 89.44 162 ASN A C 1
ATOM 1262 O O . ASN A 1 162 ? -4.017 -3.424 -7.657 1.00 89.44 162 ASN A O 1
ATOM 1266 N N . ILE A 1 163 ? -4.778 -1.342 -8.066 1.00 91.56 163 ILE A N 1
ATOM 1267 C CA . ILE A 1 163 ? -5.024 -0.945 -6.681 1.00 91.56 163 ILE A CA 1
ATOM 1268 C C . ILE A 1 163 ? -6.526 -1.060 -6.424 1.00 91.56 163 ILE A C 1
ATOM 1270 O O . ILE A 1 163 ? -7.332 -0.347 -7.017 1.00 91.56 163 ILE A O 1
ATOM 1274 N N . ALA A 1 164 ? -6.910 -1.956 -5.521 1.00 90.19 164 ALA A N 1
ATOM 1275 C CA . ALA A 1 164 ? -8.297 -2.200 -5.164 1.00 90.19 164 ALA A CA 1
ATOM 1276 C C . ALA A 1 164 ? -8.536 -1.934 -3.676 1.00 90.19 164 ALA A C 1
ATOM 1278 O O . ALA A 1 164 ? -7.782 -2.399 -2.820 1.00 90.19 164 ALA A O 1
ATOM 1279 N N . PHE A 1 165 ? -9.638 -1.250 -3.375 1.00 90.19 165 PHE A N 1
ATOM 1280 C CA . PHE A 1 165 ? -10.209 -1.194 -2.033 1.00 90.19 165 PHE A CA 1
ATOM 1281 C C . PHE A 1 165 ? -11.346 -2.205 -1.946 1.00 90.19 165 PHE A C 1
ATOM 1283 O O . PHE A 1 165 ? -12.186 -2.286 -2.847 1.00 90.19 165 PHE A O 1
ATOM 1290 N N . LEU A 1 166 ? -11.338 -3.025 -0.900 1.00 85.94 166 LEU A N 1
ATOM 1291 C CA . LEU A 1 166 ? -12.329 -4.081 -0.746 1.00 85.94 166 LEU A CA 1
ATOM 1292 C C . LEU A 1 166 ? -13.628 -3.507 -0.162 1.00 85.94 166 LEU A C 1
ATOM 1294 O O . LEU A 1 166 ? -13.574 -2.671 0.742 1.00 85.94 166 LEU A O 1
ATOM 1298 N N . PRO A 1 167 ? -14.801 -3.937 -0.663 1.00 80.88 167 PRO A N 1
ATOM 1299 C CA . PRO A 1 167 ? -16.072 -3.512 -0.100 1.00 80.88 167 PRO A CA 1
ATOM 1300 C C . PRO A 1 167 ? -16.209 -4.001 1.346 1.00 80.88 167 PRO A C 1
ATOM 1302 O O . PRO A 1 167 ? -15.663 -5.039 1.728 1.00 80.88 167 PRO A O 1
ATOM 1305 N N . LYS A 1 168 ? -16.984 -3.261 2.145 1.00 80.12 168 LYS A N 1
ATOM 1306 C CA . LYS A 1 168 ? -17.365 -3.665 3.500 1.00 80.12 168 LYS A CA 1
ATOM 1307 C C . LYS A 1 168 ? -18.223 -4.931 3.394 1.00 80.12 168 LYS A C 1
ATOM 1309 O O . LYS A 1 168 ? -19.413 -4.849 3.100 1.00 80.12 168 LYS A O 1
ATOM 1314 N N . ASN A 1 169 ? -17.626 -6.102 3.588 1.00 65.56 169 ASN A N 1
ATOM 1315 C CA . ASN A 1 169 ? -18.404 -7.326 3.736 1.00 65.56 169 ASN A CA 1
ATOM 1316 C C . ASN A 1 169 ? -19.167 -7.244 5.065 1.00 65.56 169 ASN A C 1
ATOM 1318 O O . ASN A 1 169 ? -18.565 -6.933 6.095 1.00 65.56 169 ASN A O 1
ATOM 1322 N N . ALA A 1 170 ? -20.472 -7.537 5.052 1.00 49.97 170 ALA A N 1
ATOM 1323 C CA . ALA A 1 170 ? -21.160 -7.939 6.276 1.00 49.97 170 ALA A CA 1
ATOM 1324 C C . ALA A 1 170 ? -20.390 -9.144 6.832 1.00 49.97 170 ALA A C 1
ATOM 1326 O O . ALA A 1 170 ? -20.032 -10.041 6.068 1.00 49.97 170 ALA A O 1
ATOM 1327 N N . GLU A 1 171 ? -20.026 -9.092 8.110 1.00 55.31 171 GLU A N 1
ATOM 1328 C CA . GLU A 1 171 ? -19.130 -10.059 8.738 1.00 55.31 171 GLU A CA 1
ATOM 1329 C C . GLU A 1 171 ? -19.506 -11.496 8.357 1.00 55.31 171 GLU A C 1
ATOM 1331 O O . GLU A 1 171 ? -20.662 -11.898 8.496 1.00 55.31 171 GLU A O 1
ATOM 1336 N N . CYS A 1 172 ? -18.536 -12.283 7.878 1.00 49.72 172 CYS A N 1
ATOM 1337 C CA . CYS A 1 172 ? -18.729 -13.726 7.835 1.00 49.72 172 CYS A CA 1
ATOM 1338 C C . CYS A 1 172 ? -19.006 -14.175 9.278 1.00 49.72 172 CYS A C 1
ATOM 1340 O O . CYS A 1 172 ? -18.202 -13.829 10.154 1.00 49.72 172 CYS A O 1
ATOM 1342 N N . PRO A 1 173 ? -20.113 -14.890 9.548 1.00 45.38 173 PRO A N 1
ATOM 1343 C CA . PRO A 1 173 ? -20.395 -15.366 10.891 1.00 45.38 173 PRO A CA 1
ATOM 1344 C C . PRO A 1 173 ? -19.208 -16.197 11.377 1.00 45.38 173 PRO A C 1
ATOM 1346 O O . PRO A 1 173 ? -18.606 -16.946 10.601 1.00 45.38 173 PRO A O 1
ATOM 1349 N N . ALA A 1 174 ? -18.835 -15.999 12.641 1.00 49.19 174 ALA A N 1
ATOM 1350 C CA . ALA A 1 174 ? -17.788 -16.786 13.273 1.00 49.19 174 ALA A CA 1
ATOM 1351 C C . ALA A 1 174 ? -18.132 -18.278 13.131 1.00 49.19 174 ALA A C 1
ATOM 1353 O O . ALA A 1 174 ? -19.273 -18.668 13.391 1.00 49.19 174 ALA A O 1
ATOM 1354 N N . ALA A 1 175 ? -17.164 -19.060 12.651 1.00 43.06 175 ALA A N 1
ATOM 1355 C CA . ALA A 1 175 ? -17.255 -20.515 12.582 1.00 43.06 175 ALA A CA 1
ATOM 1356 C C . ALA A 1 175 ? -17.202 -21.137 13.981 1.00 43.06 175 ALA A C 1
ATOM 1358 O O . ALA A 1 175 ? -16.492 -20.564 14.844 1.00 43.06 175 ALA A O 1
#

Foldseek 3Di:
DDDDDDDDDDDDPDPPDDVVVVVVVVVVVVVVVVVVVVVVVVVVVVVVVVVVVVPPDLPDQDADPPDDPVLQDDDKDFFKKFKQPPVCVVCVVPDDDDDFDFDDKGFRDDDSQFKTWIWGWGDDDPDIMIMIIIITPDNDDDPVVVVVSQVVSVSNPTDNVRMDTDDPDPDDPDD

pLDDT: mean 73.82, std 17.29, range [40.06, 95.69]

Nearest PDB structures (foldseek):
  5n48-assembly2_C  TM=7.846E-01  e=4.634E-07  Homo sapiens
  6z2c-assembly3_C  TM=8.143E-01  e=6.673E-07  Homo sapiens
  1gm6-assembly1_A  TM=7.958E-01  e=5.233E-07  Sus scrofa
  3i0a-assembly1_A  TM=7.798E-01  e=5.268E-06  Homo sapiens
  5n47-assembly3_E  TM=7.727E-01  e=3.049E-06  Homo sapiens

Mean predicted aligned error: 16.68 Å

Radius of gyration: 37.14 Å; Cα contacts (8 Å, |Δi|>4): 168; chains: 1; bounding box: 74×117×70 Å

Organism: Dissostichus mawsoni (NCBI:txid36200)

InterPro domains:
  IPR000566 Lipocalin/cytosolic fatty-acid binding domain [PF00061] (103-169)
  IPR002345 Lipocalin [PTHR11430] (103-173)
  IPR012674 Calycin [G3DSA:2.40.128.20] (57-102)
  IPR012674 Calycin [G3DSA:2.40.128.20] (103-175)
  IPR012674 Calycin [SSF50814] (59-173)

Sequence (175 aa):
MSMHKQQKRPKVAQRNTSPYNYLFKLASTSTIDLHQHSVAMTLLLTVLGAVLCSFSVSAQVVPQADFNIQGMAGKWYLIGFATNAQWFVNRKADMKMGTAIVNDMSMVDVKYDEYALTHTIKTKGSDPTVVTKLYGRGVELSADLLERFRQFSLGTGVLPENIAFLPKNAECPAA

Secondary structure (DSSP, 8-state):
-------PPPPP------HHHHHHHHHHHHHHHHHHHHHHHHHHHHHHHHHHHTT------PPPTT--GGGG-S--EEEEEEE--HHHHHHGGG---------EEEEEEEETTTEEEEEEEEEETTEEEEEEEEEESSS---HHHHHHHHHHHHHTT--GGGEEEPP----PPP-

Solvent-accessible surface area (backbone atoms only — not comparable to full-atom values): 10855 Å² total; per-residue (Å²): 144,82,88,80,83,85,84,81,79,84,82,79,81,79,78,86,75,58,70,64,60,55,52,52,50,53,52,50,51,53,52,49,50,55,48,51,54,50,51,51,51,51,51,52,52,50,52,52,4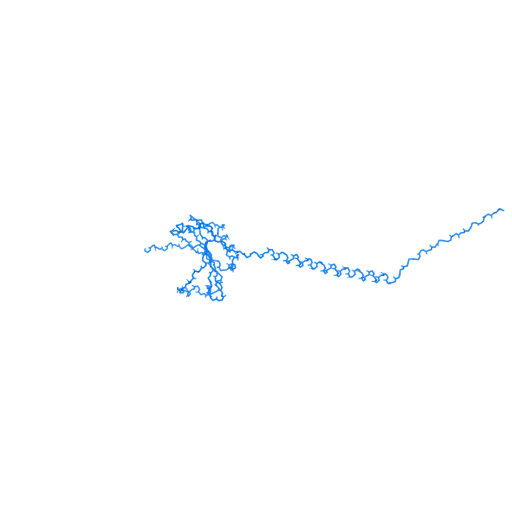9,54,56,58,63,70,66,71,72,77,71,75,86,62,56,47,78,89,74,56,72,75,55,63,63,76,80,69,37,74,43,34,44,31,37,55,44,68,71,54,74,81,35,65,91,72,67,68,94,74,93,74,79,82,81,46,72,37,51,52,46,70,43,73,87,47,36,38,33,37,38,29,53,33,77,62,81,94,54,72,32,42,40,39,39,34,32,20,59,47,95,70,76,58,69,69,56,56,47,49,55,50,54,52,40,45,63,70,67,26,53,76,91,41,53,42,73,57,76,87,68,78,75,77,76,86,129

=== Feature glossary ===
The record interleaves many kinds of information about one protein. Here is each kind framed as the question it answers.

Q: What does the local fold look like, residue by residue?
A: The Foldseek 3Di string encodes local tertiary geometry as a 20-letter alphabet — one character per residue — derived from the relative positions of nearby Cα atoms. Unlike the amino-acid sequence, 3Di is a direct function of the 3D structure, so two proteins with the same fold have similar 3Di strings even at low sequence identity.

Q: Which residues are in helices, strands, or loops?
A: The SS8 string is DSSP's per-residue secondary-structure call. α-helix (H) means an i→i+4 H-bond ladder; β-strand (E) means the residue participates in a β-sheet; 3₁₀ (G) and π (I) are tighter and wider helices; T/S are turns/bends; '-' is loop.

Q: How big and how compact is the whole molecule?
A: Radius of gyration (Rg) is the root-mean-square distance of Cα atoms from their centroid — a single number for overall size and compactness. A globular domain of N residues has Rg ≈ 2.2·N^0.38 Å; an extended or disordered chain has a much larger Rg. The Cα contact count is the number of residue pairs whose Cα atoms are within 8 Å and are more than four positions apart in sequence — a standard proxy for tertiary packing density. The bounding box is the smallest axis-aligned box enclosing all Cα atoms.

Q: Where is each backbone atom in 3D?
A: Structure coordinates are given as an mmCIF _atom_site loop: one row per atom with element, residue name, chain id, sequence number, and x/y/z position in Å. Only the four main-chain atoms per residue are included here; side chains are omitted to keep the record compact.

Q: What is the amino-acid chain?
A: Primary structure: the covalent order of the twenty standard amino acids along the backbone. Two proteins with the same sequence will (almost always) fold to the same structure; two with 30% identity often share a fold but not the details.

Q: What if only a Cα trace is available?
A: Three-state secondary structure (P-SEA) collapses the eight DSSP classes into helix (a), strand (b), and coil (c). P-SEA assigns these from Cα geometry alone — distances and angles — without requiring backbone oxygens, so it works on any Cα trace.

Q: What family and function is it annotated with?
A: Database cross-references. InterPro integrates a dozen domain/family signature databases into unified entries with residue-range hits. GO terms attach function/process/location labels with evidence codes. CATH codes position the fold in a four-level structural taxonomy. Organism is the NCBI-taxonomy species name.

Q: How confident is the AlphaFold model at each residue?
A: pLDDT is the predicted lDDT-Cα score: AlphaFold's confidence that the local environment of each residue (all inter-atomic distances within 15 Å) is correctly placed. It is a per-residue number between 0 and 100, with higher meaning more reliable.

Q: How mobile is each atom in the crystal?
A: B-factor (Debye–Waller factor) reflects atomic displacement in the crystal lattice. It is an experimental observable (units Å²), not a prediction; low values mean the atom is pinned down, high values mean it moves or is heterogeneous across the crystal.

Q: Which residues are buried vs exposed?
A: SASA measures how much of the protein is reachable by solvent. It is computed by rolling a water-sized probe over the atomic surface and summing the exposed area (Å²). Per-residue SASA distinguishes core (buried, low SASA) from surface (exposed, high SASA) residues; total SASA is a whole-molecule size measure.

Q: What do the diagnostic plots show?
A: Plot images: a contact map (which residues are close in 3D, as an N×N binary image), a Ramachandran scatter (backbone torsion angles, revealing secondary-structure composition at a glance), and — for AlphaFold structures — a PAE heatmap (pairwise prediction confidence).

Q: What known structures does this most resemble?
A: The Foldseek neighbor list gives the closest experimentally determined structures in the PDB, ranked by structural alignment. TM-score near 1 means near-identical fold; near 0.3 means only rough topology match. This is how one finds what a novel AlphaFold prediction most resembles in the solved-structure universe.

Q: Are the domains correctly placed relative to each other?
A: Predicted aligned error is AlphaFold's pairwise confidence. Unlike pLDDT (per-residue), PAE is per-residue-pair and captures whether two parts of the structure are correctly placed relative to each other. Units are ångströms of expected positional error.

Q: What do the rendered images show?
A: Structure images are PyMOL renders from six orthogonal camera directions. Cartoon representation draws helices as coils and strands as arrows; sticks shows the backbone as bonds; surface shows the solvent-excluded envelope. Rainbow coloring maps sequence position to hue (blue→red, N→C); chain coloring assigns a distinct color per polypeptide.

Q: What are the backbone torsion angles?
A: φ (phi) and ψ (psi) are the two rotatable backbone dihedrals per residue: φ is the C(i-1)–N–Cα–C torsion, ψ is the N–Cα–C–N(i+1) torsion, both in degrees on (−180°, 180°]. α-helical residues cluster near (−60°, −45°); β-strand residues near (−120°, +130°). A Ramachandran plot is simply a scatter of (φ, ψ) for every residue.